Protein 5ES1 (pdb70)

Sequence (304 aa):
PHVGNYRLLRTIGKGNFAKVKLARHILTGREVAIKIIDKTQLNPSSLQKLFREVRIMKGLNHPNIVKLFEVIETEKTLYLVMEYASAGEVFDYLVSHGRMKEKEARAKFRQIVSAVHYCHQKNIVHRDLKAENLLLDAEANIKIADFGFSNSPPYAAPELFQGKKYDGPEVDIWSLGVILYTLVSGSLPFDGHNLKELRERVLRGKYRVPFYMSTDCESILRRFLVLNPAKRCTLEQIMKDKWINIGYEGEELKPYTEPEEDFGDTKRIEVMVGMGYTREEIKESLTSQKYNEVTATYLLLGRK

B-factor: mean 98.68, std 21.0, range [62.57, 168.26]

CATH classification: 1.10.510.10

Radius of gyration: 20.65 Å; Cα contacts (8 Å, |Δi|>4): 486; chains: 1; bounding box: 38×52×61 Å

Secondary structure (DSSP, 8-state):
--BTTEEEEEEEEE-SSEEEEEEEETTT--EEEEEEEEGGGS-HHHHHHHHHHHHHHHT---TTBPPEEEEEE-SSEEEEEE---TTEEHHHHHHHH-S--HHHHHHHHHHHHHHHHHHHHTT---S---GGGEEE-TT--EEE---TT---TTTS-HHHHHT-----HHHHHHHHHHHHHHHHHSS-SS--SSHHHHHHHHHHT-----TTS-HHHHHHHHHHS-SSTTTSPPHHHHTTSHHHHTT-SS------------S--HHHHHHHHTTT--HHHHHHHHTTT--SHHHHHHHHTTT-

Nearest PDB structures (foldseek):
  5es1-assembly1_A  TM=1.003E+00  e=2.253E-57  Homo sapiens
  5eak-assembly2_B  TM=9.783E-01  e=8.761E-44  Homo sapiens
  1zmw-assembly1_B  TM=9.520E-01  e=7.454E-43  Rattus norvegicus
  5twl-assembly1_A  TM=9.422E-01  e=9.183E-29  Homo sapiens
  4d2p-assembly1_C  TM=8.874E-01  e=1.680E-28  Homo sapiens

GO terms:
  GO:0036064 ciliary basal body (C, IMP)
  GO:00058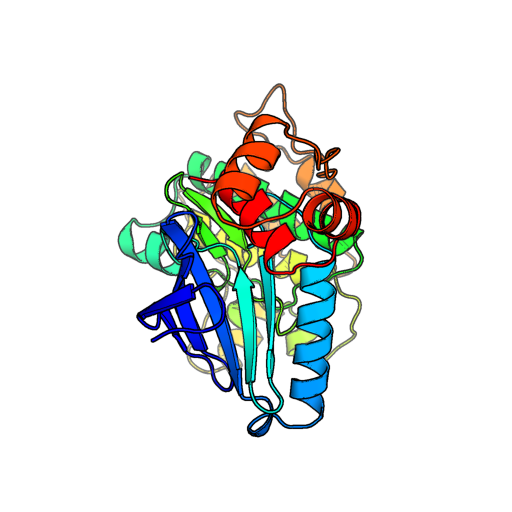13 centrosome (C, IDA)
  GO:0030496 midbody (C, IDA)
  GO:0045787 positive regulation of cell cycle (P, IDA)
  GO:0000930 gamma-tubulin complex (C, IDA)
  GO:0044782 cilium organization (P, IGI)
  GO:0045724 positive regulation of cilium assembly (P, IMP)
  GO:1904781 positive regulation of protein localization to centrosome (P, IMP)
  GO:0046605 regulation of centrosome cycl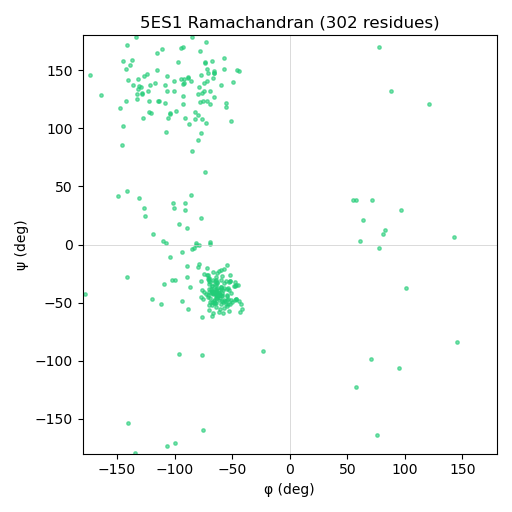e (P, IMP)
  GO:0050321 tau-protein kinase activity (F, IMP)
  GO:0008093 cytoskeletal anchor activity (F, IDA)
  GO:0005737 cytoplasm (C, IDA)
  GO:0005815 microtubule organizing center (C, IDA)
  GO:0030425 dendrite (C, IDA)
  GO:1900227 positive regulation of NLRP3 inflammasome complex assembly (P, IDA)
  GO:0006468 protein phosphorylation (P, IMP)
  GO:0005515 protein binding (F, IPI)
  GO:0005829 cytosol (C, TAS)
  GO:0005829 cytosol (C, IDA)
  GO:0001578 microtubule bundle formation (P, IEP)

Organism: Homo sapiens (NCBI:txid9606)

Structure (mmCIF, N/CA/C/O backbone):
data_5ES1
#
_entry.id   5ES1
#
_cell.length_a   111.478
_cell.length_b   111.478
_cell.length_c   69.775
_cell.angle_alpha   90.000
_cell.angle_beta   90.000
_cell.angle_gamma   120.000
#
_symmetry.space_group_name_H-M   'P 62'
#
loop_
_entity.id
_entity.type
_entity.pdbx_description
1 polymer 'MAP/microtubule affinity-regulating kinase 4'
2 non-polymer ~{N}-[(1~{R},6~{R})-6-azanyl-2,2-bis(fluoranyl)cyclohexyl]-5-ethyl-4-[6-(trifluoromethyl)pyrazolo[1,5-a]pyrimidin-3-yl]thiophene-2-carboxamide
3 water water
#
loop_
_atom_site.group_PDB
_atom_site.id
_atom_site.type_symbol
_atom_site.label_atom_id
_atom_site.label_alt_id
_atom_site.label_comp_id
_atom_site.label_asym_id
_atom_site.label_entity_id
_atom_site.label_seq_id
_atom_site.pdbx_PDB_ins_code
_atom_site.Cartn_x
_atom_site.Cartn_y
_atom_site.Cartn_z
_atom_site.occupancy
_atom_site.B_iso_or_equiv
_atom_site.auth_seq_id
_atom_site.auth_comp_id
_atom_site.auth_asym_id
_atom_site.auth_atom_id
_atom_site.pdbx_PDB_model_num
ATOM 1 N N . PRO A 1 12 ? -51.671 -38.952 3.593 1.00 111.44 51 PRO A N 1
ATOM 2 C CA . PRO A 1 12 ? -52.366 -37.695 3.915 1.00 110.76 51 PRO A CA 1
ATOM 3 C C . PRO A 1 12 ? -52.030 -37.134 5.306 1.00 112.55 51 PRO A C 1
ATOM 4 O O . PRO A 1 12 ? -52.837 -36.379 5.860 1.00 112.09 51 PRO A O 1
ATOM 6 N N . HIS A 1 13 ? -50.814 -37.467 5.844 1.00 107.49 52 HIS A N 1
ATOM 7 C CA . HIS A 1 13 ? -50.306 -37.057 7.168 1.00 106.14 52 HIS A CA 1
ATOM 8 C C . HIS A 1 13 ? -48.782 -37.261 7.304 1.00 106.12 52 HIS A C 1
ATOM 9 O O . HIS A 1 13 ? -48.283 -38.355 7.032 1.00 105.41 52 HIS A O 1
ATOM 16 N N . VAL A 1 14 ? -48.055 -36.200 7.730 1.00 100.19 53 VAL A N 1
ATOM 17 C CA . VAL A 1 14 ? -46.607 -36.147 8.004 1.00 98.39 53 VAL A CA 1
ATOM 18 C C . VAL A 1 14 ? -46.466 -35.246 9.228 1.00 100.00 53 VAL A C 1
ATOM 19 O O . VAL A 1 14 ? -46.936 -34.108 9.187 1.00 100.11 53 VAL A O 1
ATOM 23 N N . GLY A 1 15 ? -45.837 -35.759 10.289 1.00 93.78 54 GLY A N 1
ATOM 24 C CA . GLY A 1 15 ? -45.649 -35.058 11.554 1.00 92.01 54 GLY A CA 1
ATOM 25 C C . GLY A 1 15 ? -46.976 -34.632 12.153 1.00 94.93 54 GLY A C 1
ATOM 26 O O . GLY A 1 15 ? -47.888 -35.454 12.328 1.00 93.83 54 GLY A O 1
ATOM 27 N N . ASN A 1 16 ? -47.115 -33.316 12.397 1.00 91.21 55 ASN A N 1
ATOM 28 C CA . ASN A 1 16 ? -48.342 -32.710 12.923 1.00 90.61 55 ASN A CA 1
ATOM 29 C C . ASN A 1 16 ? -49.147 -32.062 11.780 1.00 93.45 55 ASN A C 1
ATOM 30 O O . ASN A 1 16 ? -49.827 -31.059 12.008 1.00 93.33 55 ASN A O 1
ATOM 35 N N . TYR A 1 17 ? -49.075 -32.623 10.551 1.00 88.59 56 TYR A N 1
ATOM 36 C CA . TYR A 1 17 ? -49.730 -32.016 9.389 1.00 87.31 56 TYR A CA 1
ATOM 37 C C . TYR A 1 17 ? -50.584 -32.940 8.549 1.00 92.35 56 TYR A C 1
ATOM 38 O O . TYR A 1 17 ? -50.146 -34.037 8.210 1.00 92.19 56 TYR A O 1
ATOM 47 N N . ARG A 1 18 ? -51.776 -32.463 8.150 1.00 89.97 57 ARG A N 1
ATOM 48 C CA . ARG A 1 18 ? -52.659 -33.204 7.248 1.00 90.83 57 ARG A CA 1
ATOM 49 C C . ARG A 1 18 ? -52.436 -32.630 5.844 1.00 95.69 57 ARG A C 1
ATOM 50 O O . ARG A 1 18 ? -52.660 -31.442 5.617 1.00 94.51 57 ARG A O 1
ATOM 52 N N . LEU A 1 19 ? -51.905 -33.457 4.933 1.00 93.53 58 LEU A N 1
ATOM 53 C CA . LEU A 1 19 ? -51.613 -33.043 3.563 1.00 93.47 58 LEU A CA 1
ATOM 54 C C . LEU A 1 19 ? -52.920 -32.873 2.810 1.00 99.27 58 LEU A C 1
ATOM 55 O O . LEU A 1 19 ? -53.737 -33.806 2.794 1.00 99.35 58 LEU A O 1
ATOM 60 N N . LEU A 1 20 ? -53.155 -31.662 2.243 1.00 95.35 59 LEU A N 1
ATOM 61 C CA . LEU A 1 20 ? -54.401 -31.397 1.529 1.00 94.54 59 LEU A CA 1
ATOM 62 C C . LEU A 1 20 ? -54.260 -31.602 0.036 1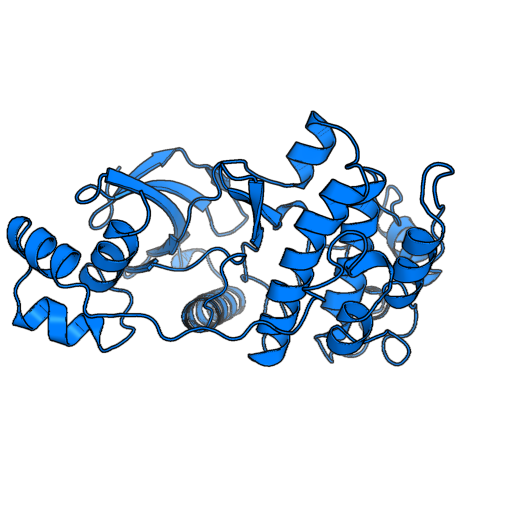.00 99.12 59 LEU A C 1
ATOM 63 O O . LEU A 1 20 ? -54.384 -32.733 -0.426 1.00 99.96 59 LEU A O 1
ATOM 68 N N . ARG A 1 21 ? -53.983 -30.551 -0.718 1.00 94.93 60 ARG A N 1
ATOM 69 C CA . ARG A 1 21 ? -53.846 -30.680 -2.163 1.00 93.78 60 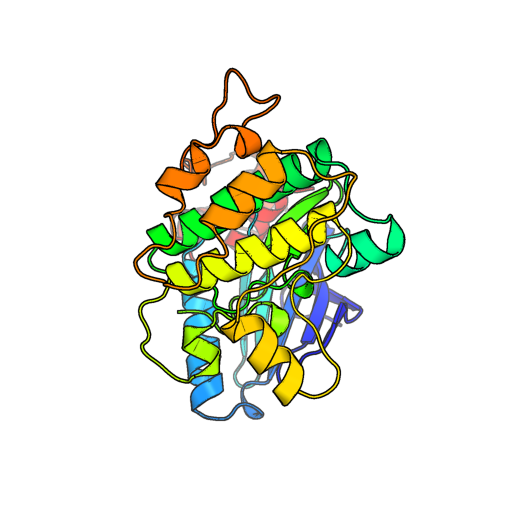ARG A CA 1
ATOM 70 C C . ARG A 1 21 ? -52.502 -30.177 -2.638 1.00 94.57 60 ARG A C 1
ATOM 71 O O . ARG A 1 21 ? -51.963 -29.240 -2.055 1.00 93.92 60 ARG A O 1
ATOM 79 N N . THR A 1 22 ? -51.966 -30.798 -3.698 1.00 89.88 61 THR A N 1
ATOM 80 C CA . THR A 1 22 ? -50.740 -30.349 -4.343 1.00 89.90 61 THR A CA 1
ATOM 81 C C . THR A 1 22 ? -51.043 -28.975 -4.961 1.00 97.20 61 THR A C 1
ATOM 82 O O . THR A 1 22 ? -52.056 -28.786 -5.668 1.00 99.37 61 THR A O 1
ATOM 86 N N . ILE A 1 23 ? -50.197 -28.004 -4.620 1.00 90.56 62 ILE A N 1
ATOM 87 C CA . ILE A 1 23 ? -50.344 -26.615 -5.040 1.00 87.40 62 ILE A CA 1
ATOM 88 C C . ILE A 1 23 ? -49.113 -26.183 -5.881 1.00 89.59 62 ILE A C 1
ATOM 89 O O . ILE A 1 23 ? -48.957 -25.004 -6.222 1.00 90.24 62 ILE A O 1
ATOM 94 N N . GLY A 1 24 ? -48.276 -27.160 -6.225 1.00 83.35 63 GLY A N 1
ATOM 95 C CA . GLY A 1 24 ? -47.063 -26.929 -6.993 1.00 82.40 63 GLY A CA 1
ATOM 96 C C . GLY A 1 24 ? -46.336 -28.182 -7.407 1.00 85.66 63 GLY A C 1
ATOM 97 O O . GLY A 1 24 ? -46.333 -29.175 -6.690 1.00 86.19 63 GLY A O 1
ATOM 98 N N . LYS A 1 25 ? -45.717 -28.154 -8.569 1.00 83.00 64 LYS A N 1
ATOM 99 C CA . LYS A 1 25 ? -44.927 -29.290 -9.040 1.00 83.64 64 LYS A CA 1
ATOM 100 C C . LYS A 1 25 ? -43.738 -28.823 -9.895 1.00 89.87 64 LYS A C 1
ATOM 101 O O . LYS A 1 25 ? -43.934 -28.188 -10.933 1.00 89.76 64 LYS A O 1
ATOM 103 N N . GLY A 1 26 ? -42.530 -29.112 -9.417 1.00 86.82 65 GLY A N 1
ATOM 104 C CA . GLY A 1 26 ? -41.289 -28.819 -10.112 1.00 87.46 65 GLY A CA 1
ATOM 105 C C . GLY A 1 26 ? -40.685 -30.101 -10.648 1.00 96.61 65 GLY A C 1
ATOM 106 O O . GLY A 1 26 ? -41.308 -31.165 -10.543 1.00 96.22 65 GLY A O 1
ATOM 107 N N . ASN A 1 27 ? -39.452 -30.020 -11.204 1.00 97.49 66 ASN A N 1
ATOM 108 C CA . ASN A 1 27 ? -38.714 -31.162 -11.782 1.00 98.45 66 ASN A CA 1
ATOM 109 C C . ASN A 1 27 ? -37.784 -31.882 -10.741 1.00 103.67 66 ASN A C 1
ATOM 110 O O . ASN A 1 27 ? -36.686 -32.377 -11.080 1.00 103.61 66 ASN A O 1
ATOM 112 N N . PHE A 1 28 ? -38.262 -31.956 -9.476 1.00 99.56 67 PHE A N 1
ATOM 113 C CA . PHE A 1 28 ? -37.567 -32.573 -8.338 1.00 99.17 67 PHE A CA 1
ATOM 114 C C . PHE A 1 28 ? -38.443 -32.520 -7.079 1.00 101.31 67 PHE A C 1
ATOM 115 O O . PHE A 1 28 ? -38.509 -33.512 -6.321 1.00 102.11 67 PHE A O 1
ATOM 117 N N . ALA A 1 29 ? -39.098 -31.349 -6.854 1.00 93.33 68 ALA A N 1
ATOM 118 C CA . ALA A 1 29 ? -39.954 -31.101 -5.700 1.00 90.99 68 ALA A CA 1
ATOM 119 C C . ALA A 1 29 ? -41.422 -30.889 -6.074 1.00 90.88 68 ALA A C 1
ATOM 120 O O . ALA A 1 29 ? -41.750 -30.664 -7.240 1.00 91.02 68 ALA A O 1
ATOM 122 N N . LYS A 1 30 ? -42.304 -30.969 -5.061 1.00 83.44 69 LYS A N 1
ATOM 123 C CA . LYS A 1 30 ? -43.728 -30.682 -5.147 1.00 81.31 69 LYS A CA 1
ATOM 124 C C . LYS A 1 30 ? -44.152 -29.940 -3.878 1.00 83.99 69 LYS A C 1
ATOM 125 O O . LYS A 1 30 ? -43.619 -30.205 -2.804 1.00 83.23 69 LYS A O 1
ATOM 128 N N . VAL A 1 31 ? -45.043 -28.961 -4.006 1.00 80.41 70 VAL A N 1
ATOM 129 C CA . VAL A 1 31 ? -45.535 -28.219 -2.844 1.00 79.81 70 VAL A CA 1
ATOM 130 C C . VAL A 1 31 ? -46.986 -28.633 -2.597 1.00 85.87 70 VAL A C 1
ATOM 131 O O . VAL A 1 31 ? -47.750 -28.824 -3.543 1.00 85.87 70 VAL A O 1
ATOM 135 N N . LYS A 1 32 ? -47.338 -28.848 -1.332 1.00 82.85 71 LYS A N 1
ATOM 136 C CA . LYS A 1 32 ? -48.692 -29.224 -0.967 1.00 82.40 71 LYS A CA 1
ATOM 137 C C . LYS A 1 32 ? -49.195 -28.256 0.082 1.00 85.90 71 LYS A C 1
ATOM 138 O O . LYS A 1 32 ? -48.430 -27.791 0.923 1.00 85.18 71 LYS A O 1
ATOM 144 N N . LEU A 1 33 ? -50.481 -27.957 0.036 1.00 82.54 72 LEU A N 1
ATOM 145 C CA . LEU A 1 33 ? -51.138 -27.160 1.049 1.00 82.65 72 LEU A CA 1
ATOM 146 C C . LEU A 1 33 ? -51.366 -28.154 2.206 1.00 91.90 72 LEU A C 1
ATOM 147 O O . LEU A 1 33 ? -51.780 -29.302 1.966 1.00 94.20 72 LEU A O 1
ATOM 152 N N . ALA A 1 34 ? -51.093 -27.742 3.437 1.00 87.77 73 ALA A N 1
ATOM 153 C CA . ALA A 1 34 ? -51.315 -28.624 4.572 1.00 87.62 73 ALA A CA 1
ATOM 154 C C . ALA A 1 34 ? -51.964 -27.893 5.726 1.00 95.25 73 ALA A C 1
ATOM 155 O O . ALA A 1 34 ? -51.872 -26.666 5.800 1.00 94.66 73 ALA A O 1
ATOM 157 N N . ARG A 1 35 ? -52.619 -28.643 6.636 1.00 94.39 74 ARG A N 1
ATOM 158 C CA . ARG A 1 35 ? -53.220 -28.069 7.838 1.00 94.97 74 ARG A CA 1
ATOM 159 C C . ARG A 1 35 ? -52.481 -28.596 9.089 1.00 100.59 74 ARG A C 1
ATOM 160 O O . ARG A 1 35 ? -52.330 -29.808 9.234 1.00 100.31 74 ARG A O 1
ATOM 162 N N . HIS A 1 36 ? -51.956 -27.683 9.934 1.00 97.99 75 HIS A N 1
ATOM 163 C CA . HIS A 1 36 ? -51.274 -28.015 11.184 1.00 98.84 75 HIS A CA 1
ATOM 164 C C . HIS A 1 36 ? -52.372 -28.467 12.149 1.00 106.29 75 HIS A C 1
ATOM 165 O O . HIS A 1 36 ? -53.148 -27.643 12.625 1.00 106.13 75 HIS A O 1
ATOM 172 N N . ILE A 1 37 ? -52.470 -29.788 12.379 1.00 105.08 76 ILE A N 1
ATOM 173 C CA . ILE A 1 37 ? -53.530 -30.468 13.143 1.00 105.35 76 ILE A CA 1
ATOM 174 C C . ILE A 1 37 ? -53.785 -29.892 14.551 1.00 108.02 76 ILE A C 1
ATOM 175 O O . ILE A 1 37 ? -54.938 -29.915 14.991 1.00 107.71 76 ILE A O 1
ATOM 180 N N . LEU A 1 38 ? -52.755 -29.345 15.229 1.00 103.02 77 LEU A N 1
ATOM 181 C CA . LEU A 1 38 ? -52.943 -28.789 16.576 1.00 101.99 77 LEU A CA 1
ATOM 182 C C . LEU A 1 38 ? -53.636 -27.421 16.537 1.00 106.75 77 LEU A C 1
ATOM 183 O O . LEU A 1 38 ? -54.756 -27.286 17.035 1.00 107.71 77 LEU A O 1
ATOM 188 N N . THR A 1 39 ? -52.979 -26.432 15.897 1.00 101.42 78 THR A N 1
ATOM 189 C CA . THR A 1 39 ? -53.365 -25.024 15.772 1.00 99.72 78 THR A CA 1
ATOM 190 C C . THR A 1 39 ? -54.440 -24.713 14.715 1.00 101.01 78 THR A C 1
ATOM 191 O O . THR A 1 39 ? -54.988 -23.608 14.712 1.00 100.88 78 THR A O 1
ATOM 195 N N . GLY A 1 40 ? -54.672 -25.643 13.791 1.00 95.81 79 GLY A N 1
ATOM 196 C CA . GLY A 1 40 ? -55.647 -25.497 12.709 1.00 94.48 79 GLY A CA 1
ATOM 197 C C . GLY A 1 40 ? -55.197 -24.621 11.551 1.00 96.12 79 GLY A C 1
ATOM 198 O O . GLY A 1 40 ? -55.928 -24.475 10.566 1.00 95.83 79 GLY A O 1
ATOM 199 N N . ARG A 1 41 ? -53.991 -24.029 11.662 1.00 90.81 80 ARG A N 1
ATOM 200 C CA . ARG A 1 41 ? -53.396 -23.125 10.682 1.00 89.85 80 ARG A CA 1
ATOM 201 C C . ARG A 1 41 ? -53.084 -23.822 9.372 1.00 93.99 80 ARG A C 1
ATOM 202 O O . ARG A 1 41 ? -52.788 -25.021 9.361 1.00 94.77 80 ARG A O 1
ATOM 206 N N . GLU A 1 42 ? -53.180 -23.083 8.262 1.00 89.31 81 GLU A N 1
ATOM 207 C CA . GLU A 1 42 ? -52.835 -23.613 6.943 1.00 88.02 81 GLU A CA 1
ATOM 208 C C . GLU A 1 42 ? -51.366 -23.279 6.721 1.00 88.70 81 GLU A C 1
ATOM 209 O O . GLU A 1 42 ? -50.888 -22.249 7.194 1.00 88.14 81 GLU A O 1
ATOM 211 N N . VAL A 1 43 ? -50.634 -24.186 6.089 1.00 82.80 82 VAL A N 1
ATOM 212 C CA . VAL A 1 43 ? -49.213 -24.037 5.786 1.00 81.41 82 VAL A CA 1
ATOM 213 C C . VAL A 1 43 ? -49.006 -24.625 4.400 1.00 83.67 82 VAL A C 1
ATOM 214 O O . VAL A 1 43 ? -49.897 -25.276 3.854 1.00 83.13 82 VAL A O 1
ATOM 218 N N . ALA A 1 44 ? -47.816 -24.450 3.853 1.00 79.60 83 ALA A N 1
ATOM 219 C CA . ALA A 1 44 ? -47.447 -25.068 2.591 1.00 77.89 83 ALA A CA 1
ATOM 220 C C . ALA A 1 44 ? -46.210 -25.878 2.908 1.00 80.04 83 ALA A C 1
ATOM 221 O O . ALA A 1 44 ? -45.321 -25.393 3.618 1.00 79.68 83 ALA A O 1
ATOM 223 N N . ILE A 1 45 ? -46.184 -27.138 2.465 1.00 75.36 84 ILE A N 1
ATOM 224 C CA . ILE A 1 45 ? -45.031 -28.014 2.672 1.00 74.43 84 ILE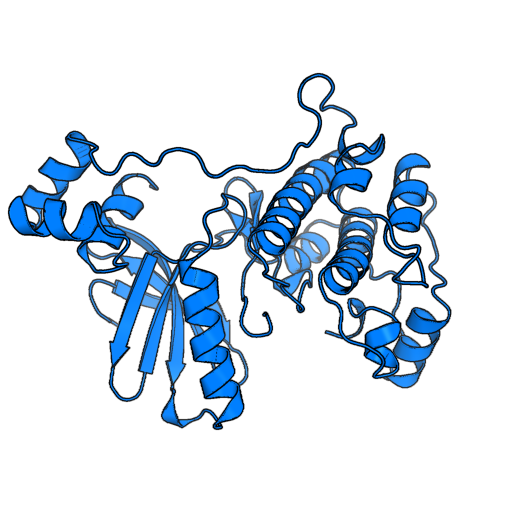 A CA 1
ATOM 225 C C . ILE A 1 45 ? -44.383 -28.341 1.318 1.00 76.88 84 ILE A C 1
ATOM 226 O O . ILE A 1 45 ? -45.072 -28.862 0.425 1.00 77.55 84 ILE A O 1
ATOM 231 N N . LYS A 1 46 ? -43.074 -28.040 1.175 1.00 70.53 85 LYS A N 1
ATOM 232 C CA . LYS A 1 46 ? -42.283 -28.376 -0.012 1.00 70.22 85 LYS A CA 1
ATOM 233 C C . LYS A 1 46 ? -41.683 -29.750 0.263 1.00 78.09 85 LYS A C 1
ATOM 234 O O . LYS A 1 46 ? -40.826 -29.910 1.149 1.00 79.23 85 LYS A O 1
ATOM 240 N N . ILE A 1 47 ? -42.208 -30.752 -0.453 1.00 74.88 86 ILE A N 1
ATOM 241 C CA . ILE A 1 47 ? -41.850 -32.158 -0.353 1.00 73.67 86 ILE A CA 1
ATOM 242 C C . ILE A 1 47 ? -40.759 -32.489 -1.372 1.00 79.96 86 ILE A C 1
ATOM 243 O O . ILE A 1 47 ? -40.885 -32.154 -2.549 1.00 78.51 86 ILE A O 1
ATOM 248 N N . ILE A 1 48 ? -39.651 -33.099 -0.899 1.00 80.39 87 ILE A N 1
ATOM 249 C CA . ILE A 1 48 ? -38.530 -33.474 -1.778 1.00 80.74 87 ILE A CA 1
ATOM 250 C C . ILE A 1 48 ? -38.050 -34.920 -1.550 1.00 84.47 87 ILE A C 1
ATOM 251 O O . ILE A 1 48 ? -37.647 -35.264 -0.448 1.00 85.00 87 ILE A O 1
ATOM 256 N N . ASP A 1 49 ? -38.025 -35.716 -2.629 1.00 79.82 88 ASP A N 1
ATOM 257 C CA . ASP A 1 49 ? -37.504 -37.078 -2.690 1.00 78.62 88 ASP A CA 1
ATOM 258 C C . ASP A 1 49 ? -36.023 -36.935 -2.996 1.00 82.85 88 ASP A C 1
ATOM 259 O O . ASP A 1 49 ? -35.648 -36.671 -4.153 1.00 84.06 88 ASP A O 1
ATOM 264 N N . LYS A 1 50 ? -35.182 -37.120 -1.965 1.00 77.22 89 LYS A N 1
ATOM 265 C CA . LYS A 1 50 ? -33.724 -37.004 -2.060 1.00 76.09 89 LYS A CA 1
ATOM 266 C C . LYS A 1 50 ? -33.056 -38.084 -2.936 1.00 79.64 89 LYS A C 1
ATOM 267 O O . LYS A 1 50 ? -31.953 -37.868 -3.465 1.00 78.61 89 LYS A O 1
ATOM 273 N N . THR A 1 51 ? -33.728 -39.234 -3.102 1.00 77.45 90 THR A N 1
ATOM 274 C CA . THR A 1 51 ? -33.203 -40.353 -3.897 1.00 78.46 90 THR A CA 1
ATOM 275 C C . THR A 1 51 ? -33.213 -40.035 -5.406 1.00 86.10 90 THR A C 1
ATOM 276 O O . THR A 1 51 ? -32.352 -40.536 -6.133 1.00 86.52 90 THR A O 1
ATOM 280 N N . GLN A 1 52 ? -34.158 -39.192 -5.865 1.00 84.28 91 GLN A N 1
ATOM 281 C CA . GLN A 1 52 ? -34.261 -38.814 -7.277 1.00 85.15 91 GLN A CA 1
ATOM 282 C C . GLN A 1 52 ? -33.316 -37.650 -7.705 1.00 93.95 91 GLN A C 1
ATOM 283 O O . GLN A 1 52 ? -33.249 -37.319 -8.890 1.00 94.12 91 GLN A O 1
ATOM 289 N N . LEU A 1 53 ? -32.563 -37.073 -6.753 1.00 93.38 92 LEU A N 1
ATOM 290 C CA . LEU A 1 53 ? -31.642 -35.941 -6.946 1.00 93.76 92 LEU A CA 1
ATOM 291 C C . LEU A 1 53 ? -30.221 -36.382 -7.257 1.00 101.18 92 LEU A C 1
ATOM 292 O O . LEU A 1 53 ? -29.722 -37.307 -6.611 1.00 101.52 92 LEU A O 1
ATOM 297 N N . ASN A 1 54 ? -29.545 -35.688 -8.207 1.00 99.79 93 ASN A N 1
ATOM 298 C CA . ASN A 1 54 ? -28.133 -35.938 -8.559 1.00 100.02 93 ASN A CA 1
ATOM 299 C C . ASN A 1 54 ? -27.227 -35.293 -7.478 1.00 106.19 93 ASN A C 1
ATOM 300 O O . ASN A 1 54 ? -27.754 -34.496 -6.690 1.00 105.95 93 ASN A O 1
ATOM 305 N N . PRO A 1 55 ? -25.893 -35.593 -7.400 1.00 103.70 94 PRO A N 1
ATOM 306 C CA . PRO A 1 55 ? -25.064 -35.008 -6.319 1.00 102.72 94 PRO A CA 1
ATOM 307 C C . PRO A 1 55 ? -25.055 -33.484 -6.195 1.00 104.61 94 PRO A C 1
ATOM 308 O O . PRO A 1 55 ? -24.920 -32.991 -5.071 1.00 104.12 94 PRO A O 1
ATOM 312 N N . SER A 1 56 ? -25.196 -32.741 -7.319 1.00 100.07 95 SER A N 1
ATOM 313 C CA . SER A 1 56 ? -25.181 -31.272 -7.289 1.00 99.40 95 SER A CA 1
ATOM 314 C C . SER A 1 56 ? -26.497 -30.659 -6.781 1.00 100.87 95 SER A C 1
ATOM 315 O O . SER A 1 56 ? -26.454 -29.750 -5.956 1.00 101.28 95 SER A O 1
ATOM 318 N N . SER A 1 57 ? -27.653 -31.148 -7.259 1.00 94.63 96 SER A N 1
ATOM 319 C CA . SER A 1 57 ? -28.961 -30.657 -6.814 1.00 93.86 96 SER A CA 1
ATOM 320 C C . SER A 1 57 ? -29.205 -31.004 -5.329 1.00 96.81 96 SER A C 1
ATOM 321 O O . SER A 1 57 ? -29.853 -30.245 -4.608 1.00 96.53 96 SER A O 1
ATOM 324 N N . LEU A 1 58 ? -28.634 -32.130 -4.875 1.00 91.59 97 LEU A N 1
ATOM 325 C CA . LEU A 1 58 ? -28.626 -32.570 -3.486 1.00 90.45 97 LEU A CA 1
ATOM 326 C C . LEU A 1 58 ? -27.832 -31.517 -2.660 1.00 96.04 97 LEU A C 1
ATOM 327 O O . LEU A 1 58 ? -28.301 -31.062 -1.610 1.00 95.33 97 LEU A O 1
ATOM 332 N N . GLN A 1 59 ? -26.678 -31.065 -3.205 1.00 93.52 98 GLN A N 1
ATOM 333 C CA . GLN A 1 59 ? -25.850 -30.001 -2.621 1.00 93.27 98 GLN A CA 1
ATOM 334 C C . GLN A 1 59 ? -26.634 -28.664 -2.609 1.00 95.16 98 GLN A C 1
ATOM 335 O O . GLN A 1 59 ? -26.597 -27.954 -1.593 1.00 96.09 98 GLN A O 1
ATOM 337 N N . LYS A 1 60 ? -27.392 -28.360 -3.705 1.00 87.97 99 LYS A N 1
ATOM 338 C CA . LYS A 1 60 ? -28.217 -27.137 -3.804 1.00 85.92 99 LYS A CA 1
ATOM 339 C C . LYS A 1 60 ? -29.416 -27.153 -2.813 1.00 84.58 99 LYS A C 1
ATOM 340 O O . LYS A 1 60 ? -29.735 -26.120 -2.216 1.00 81.59 99 LYS A O 1
ATOM 342 N N . LEU A 1 61 ? -30.007 -28.351 -2.580 1.00 79.72 100 LEU A N 1
ATOM 343 C CA . LEU A 1 61 ? -31.104 -28.546 -1.631 1.00 78.12 100 LEU A CA 1
ATOM 344 C C . LEU A 1 61 ? -30.609 -28.301 -0.210 1.00 81.95 100 LEU A C 1
ATOM 345 O O . LEU A 1 61 ? -31.314 -27.647 0.579 1.00 81.20 100 LEU A O 1
ATOM 350 N N . PHE A 1 62 ? -29.386 -28.796 0.105 1.00 77.69 101 PHE A N 1
ATOM 351 C CA . PHE A 1 62 ? -28.813 -28.582 1.425 1.00 78.29 101 PHE A CA 1
ATOM 352 C C . PHE A 1 62 ? -28.471 -27.098 1.641 1.00 82.07 101 PHE A C 1
ATOM 353 O O . PHE A 1 62 ? -28.809 -26.563 2.712 1.00 81.07 101 PHE A O 1
ATOM 361 N N . ARG A 1 63 ? -27.918 -26.408 0.578 1.00 78.32 102 ARG A N 1
ATOM 362 C CA . ARG A 1 63 ? -27.688 -24.943 0.566 1.00 77.64 102 ARG A CA 1
ATOM 363 C C . ARG A 1 63 ? -29.033 -24.195 0.830 1.00 80.58 102 ARG A C 1
ATOM 364 O O . ARG A 1 63 ? -29.090 -23.299 1.692 1.00 80.23 102 ARG A O 1
ATOM 366 N N . GLU A 1 64 ? -30.113 -24.613 0.098 1.00 74.31 103 GLU A N 1
ATOM 367 C CA . GLU A 1 64 ? -31.458 -24.045 0.174 1.00 73.95 103 GLU A CA 1
ATOM 368 C C . GLU A 1 64 ? -31.972 -24.060 1.599 1.00 79.56 103 GLU A C 1
ATOM 369 O O . GLU A 1 64 ? -32.348 -22.994 2.100 1.00 78.31 103 GLU A O 1
ATOM 375 N N . VAL A 1 65 ? -31.932 -25.261 2.266 1.00 76.91 104 VAL A N 1
ATOM 376 C CA . VAL A 1 65 ? -32.355 -25.439 3.658 1.00 76.57 104 VAL A CA 1
ATOM 377 C C . VAL A 1 65 ? -31.545 -24.523 4.607 1.00 83.72 104 VAL A C 1
ATOM 378 O O . VAL A 1 65 ? -32.153 -23.851 5.439 1.00 84.53 104 VAL A O 1
ATOM 382 N N . ARG A 1 66 ? -30.207 -24.427 4.427 1.00 81.00 105 ARG A N 1
ATOM 383 C CA . ARG A 1 66 ? -29.370 -23.525 5.238 1.00 82.12 105 ARG A CA 1
ATOM 384 C C . ARG A 1 66 ? -29.823 -22.061 5.061 1.00 87.52 105 ARG A C 1
ATOM 385 O O . ARG A 1 66 ? -30.177 -21.419 6.058 1.00 88.56 105 ARG A O 1
ATOM 393 N N . ILE A 1 67 ? -29.868 -21.559 3.792 1.00 82.54 106 ILE A N 1
ATOM 394 C CA . ILE A 1 67 ? -30.333 -20.198 3.472 1.00 81.92 106 ILE A CA 1
ATOM 395 C C . ILE A 1 67 ? -31.691 -19.923 4.126 1.00 85.10 106 ILE A C 1
ATOM 396 O O . ILE A 1 67 ? -31.836 -18.917 4.814 1.00 85.34 106 ILE A O 1
ATOM 401 N N . MET A 1 68 ? -32.659 -20.836 3.959 1.00 81.51 107 MET A N 1
ATOM 402 C CA . MET A 1 68 ? -33.994 -20.684 4.547 1.00 81.58 107 MET A CA 1
ATOM 403 C C . MET A 1 68 ? -33.939 -20.461 6.051 1.00 85.77 107 MET A C 1
ATOM 404 O O . MET A 1 68 ? -34.615 -19.564 6.546 1.00 83.67 107 MET A O 1
ATOM 406 N N . LYS A 1 69 ? -33.074 -21.235 6.763 1.00 84.87 108 LYS A N 1
ATOM 407 C CA . LYS A 1 69 ? -32.894 -21.169 8.220 1.00 84.66 108 LYS A CA 1
ATOM 408 C C . LYS A 1 69 ? -32.444 -19.795 8.681 1.00 89.97 108 LYS A C 1
ATOM 409 O O . LYS A 1 69 ? -32.949 -19.298 9.681 1.00 89.64 108 LYS A O 1
ATOM 415 N N . GLY A 1 70 ? -31.579 -19.156 7.900 1.00 88.61 109 GLY A N 1
ATOM 416 C CA . GLY A 1 70 ? -31.071 -17.822 8.206 1.00 89.59 109 GLY A CA 1
ATOM 417 C C . GLY A 1 70 ? -31.820 -16.613 7.652 1.00 96.39 109 GLY A C 1
ATOM 418 O O . GLY A 1 70 ? -31.178 -15.589 7.401 1.00 98.16 109 GLY A O 1
ATOM 419 N N . LEU A 1 71 ? -33.166 -16.685 7.449 1.00 91.36 110 LEU A N 1
ATOM 420 C CA . LEU A 1 71 ? -33.934 -15.523 6.940 1.00 90.09 110 LEU A CA 1
ATOM 421 C C . LEU A 1 71 ? -35.204 -15.240 7.747 1.00 95.22 110 LEU A C 1
ATOM 422 O O . LEU A 1 71 ? -35.959 -16.160 8.082 1.00 93.84 110 LEU A O 1
ATOM 427 N N . ASN A 1 72 ? -35.421 -13.956 8.082 1.00 93.79 111 ASN A N 1
ATOM 428 C CA . ASN A 1 72 ? -36.568 -13.522 8.875 1.00 94.23 111 ASN A CA 1
ATOM 429 C C . ASN A 1 72 ? -37.038 -12.120 8.422 1.00 99.10 111 ASN A C 1
ATOM 430 O O . ASN A 1 72 ? -36.607 -11.105 8.985 1.00 99.66 111 ASN A O 1
ATOM 435 N N . HIS A 1 73 ? -37.916 -12.090 7.375 1.00 94.34 112 HIS A N 1
ATOM 436 C CA . HIS A 1 73 ? -38.483 -10.892 6.733 1.00 93.20 112 HIS A CA 1
ATOM 437 C C . HIS A 1 73 ? -39.977 -11.096 6.486 1.00 92.80 112 HIS A C 1
ATOM 438 O O . HIS A 1 73 ? -40.361 -12.153 6.004 1.00 92.35 112 HIS A O 1
ATOM 445 N N . PRO A 1 74 ? -40.842 -10.091 6.740 1.00 87.93 113 PRO A N 1
ATOM 446 C CA . PRO A 1 74 ? -42.293 -10.293 6.527 1.00 86.79 113 PRO A CA 1
ATOM 447 C C . PRO A 1 74 ? -42.758 -10.434 5.066 1.00 86.50 113 PRO A C 1
ATOM 448 O O . PRO A 1 74 ? -43.954 -10.598 4.830 1.00 84.48 113 PRO A O 1
ATOM 452 N N . ASN A 1 75 ? -41.821 -10.376 4.105 1.00 81.82 114 ASN A N 1
ATOM 453 C CA . ASN A 1 75 ? -42.088 -10.478 2.673 1.00 81.74 114 ASN A CA 1
ATOM 454 C C . ASN A 1 75 ? -41.262 -11.581 1.978 1.00 85.47 114 ASN A C 1
ATOM 455 O O . ASN A 1 75 ? -40.957 -11.497 0.777 1.00 85.69 114 ASN A O 1
ATOM 460 N N . ILE A 1 76 ? -40.854 -12.582 2.766 1.00 80.18 115 ILE A N 1
ATOM 461 C CA . ILE A 1 76 ? -40.151 -13.778 2.309 1.00 78.99 115 ILE A CA 1
ATOM 462 C C . ILE A 1 76 ? -40.878 -14.927 2.976 1.00 80.48 115 ILE A C 1
ATOM 463 O O . ILE A 1 76 ? -41.118 -14.848 4.190 1.00 80.29 115 ILE A O 1
ATOM 468 N N . VAL A 1 77 ? -41.277 -15.955 2.191 1.00 74.59 116 VAL A N 1
ATOM 469 C CA . VAL A 1 77 ? -41.966 -17.139 2.716 1.00 74.85 116 VAL A CA 1
ATOM 470 C C . VAL A 1 77 ? -41.062 -17.713 3.819 1.00 79.20 116 VAL A C 1
ATOM 471 O O . VAL A 1 77 ? -39.897 -18.038 3.538 1.00 78.84 116 VAL A O 1
ATOM 475 N N . LYS A 1 78 ? -41.559 -17.757 5.080 1.00 76.17 117 LYS A N 1
ATOM 476 C CA . LYS A 1 78 ? -40.748 -18.208 6.225 1.00 76.61 117 LYS A CA 1
ATOM 477 C C . LYS A 1 78 ? -40.869 -19.671 6.530 1.00 81.06 117 LYS A C 1
ATOM 478 O O . LYS A 1 78 ? -41.975 -20.203 6.577 1.00 81.68 117 LYS A O 1
ATOM 480 N N . LEU A 1 79 ? -39.734 -20.297 6.833 1.00 78.68 118 LEU A N 1
ATOM 481 C CA . LEU A 1 79 ? -39.645 -21.704 7.246 1.00 79.54 118 LEU A CA 1
ATOM 482 C C . LEU A 1 79 ? -40.137 -21.874 8.695 1.00 83.43 118 LEU A C 1
ATOM 483 O O . LEU A 1 79 ? -39.837 -21.043 9.544 1.00 83.21 118 LEU A O 1
ATOM 488 N N . PHE A 1 80 ? -40.882 -22.932 8.968 1.00 80.69 119 PHE A N 1
ATOM 489 C CA . PHE A 1 80 ? -41.372 -23.201 10.309 1.00 82.44 119 PHE A CA 1
ATOM 490 C C . PHE A 1 80 ? -40.711 -24.448 10.894 1.00 90.16 119 PHE A C 1
ATOM 491 O O . PHE A 1 80 ? -40.198 -24.407 12.019 1.00 92.04 119 PHE A O 1
ATOM 499 N N . GLU A 1 81 ? -40.742 -25.556 10.122 1.00 84.80 120 GLU A N 1
ATOM 500 C CA . GLU A 1 81 ? -40.305 -26.882 10.515 1.00 82.33 120 GLU A CA 1
ATOM 501 C C . GLU A 1 81 ? -39.613 -27.605 9.355 1.00 81.98 120 GLU A C 1
ATOM 502 O O . GLU A 1 81 ? -39.911 -27.334 8.196 1.00 81.99 120 GLU A O 1
ATOM 508 N N . VAL A 1 82 ? -38.665 -28.517 9.688 1.00 74.03 121 VAL A N 1
ATOM 509 C CA . VAL A 1 82 ? -37.955 -29.400 8.756 1.00 70.90 121 VAL A CA 1
ATOM 510 C C . VAL A 1 82 ? -38.266 -30.820 9.262 1.00 74.04 121 VAL A C 1
ATOM 511 O O . VAL A 1 82 ? -37.929 -31.141 10.407 1.00 74.17 121 VAL A O 1
ATOM 515 N N . ILE A 1 83 ? -39.008 -31.618 8.464 1.00 68.22 122 ILE A N 1
ATOM 516 C CA . ILE A 1 83 ? -39.305 -32.992 8.826 1.00 67.04 122 ILE A CA 1
ATOM 517 C C . ILE A 1 83 ? -38.407 -33.868 7.976 1.00 73.45 122 ILE A C 1
ATOM 518 O O . ILE A 1 83 ? -38.496 -33.859 6.754 1.00 73.88 122 ILE A O 1
ATOM 523 N N . GLU A 1 84 ? -37.468 -34.542 8.631 1.00 71.82 123 GLU A N 1
ATOM 524 C CA . GLU A 1 84 ? -36.452 -35.370 7.968 1.00 71.26 123 GLU A CA 1
ATOM 525 C C . GLU A 1 84 ? -36.775 -36.861 8.013 1.00 72.46 123 GLU A C 1
ATOM 526 O O . GLU A 1 84 ? -37.317 -37.363 9.010 1.00 70.92 123 GLU A O 1
ATOM 532 N N . THR A 1 85 ? -36.479 -37.547 6.893 1.00 67.61 124 THR A N 1
ATOM 533 C CA . THR A 1 85 ? -36.648 -38.997 6.684 1.00 66.68 124 THR A CA 1
ATOM 534 C C . THR A 1 85 ? -35.484 -39.428 5.804 1.00 70.95 124 THR A C 1
ATOM 535 O O . THR A 1 85 ? -34.850 -38.593 5.145 1.00 68.53 124 THR A O 1
ATOM 539 N N . GLU A 1 86 ? -35.146 -40.718 5.844 1.00 70.64 125 GLU A N 1
ATOM 540 C CA . GLU A 1 86 ? -34.012 -41.226 5.076 1.00 70.70 125 GLU A CA 1
ATOM 541 C C . GLU A 1 86 ? -34.099 -40.790 3.593 1.00 75.48 125 GLU A C 1
ATOM 542 O O . GLU A 1 86 ? -33.138 -40.218 3.071 1.00 75.15 125 GLU A O 1
ATOM 548 N N . LYS A 1 87 ? -35.288 -40.969 2.971 1.00 71.98 126 LYS A N 1
ATOM 549 C CA . LYS A 1 87 ? -35.503 -40.722 1.562 1.00 72.25 126 LYS A CA 1
ATOM 550 C C . LYS A 1 87 ? -36.169 -39.370 1.219 1.00 79.42 126 LYS A C 1
ATOM 551 O O . LYS A 1 87 ? -35.866 -38.816 0.156 1.00 80.65 126 LYS A O 1
ATOM 553 N N . THR A 1 88 ? -37.039 -38.824 2.109 1.00 75.62 127 THR A N 1
ATOM 554 C CA . THR A 1 88 ? -37.781 -37.578 1.849 1.00 73.85 127 THR A CA 1
ATOM 555 C C . THR A 1 88 ? -37.543 -36.454 2.865 1.00 76.51 127 THR A C 1
ATOM 556 O O . THR A 1 88 ? -37.566 -36.673 4.070 1.00 72.39 127 THR A O 1
ATOM 560 N N . LEU A 1 89 ? -37.379 -35.219 2.337 1.00 77.12 128 LEU A N 1
ATOM 561 C CA . LEU A 1 89 ? -37.230 -33.978 3.093 1.00 77.61 128 LEU A CA 1
ATOM 562 C C . LEU A 1 89 ? -38.525 -33.142 2.991 1.00 82.92 128 LEU A C 1
ATOM 563 O O . LEU A 1 89 ? -39.086 -33.022 1.896 1.00 83.50 128 LEU A O 1
ATOM 568 N N . TYR A 1 90 ? -39.026 -32.635 4.151 1.00 78.65 129 TYR A N 1
ATOM 569 C CA . TYR A 1 90 ? -40.277 -31.863 4.298 1.00 77.29 129 TYR A CA 1
ATOM 570 C C . TYR A 1 90 ? -40.019 -30.488 4.872 1.00 80.28 129 TYR A C 1
ATOM 571 O O . TYR A 1 90 ? -39.641 -30.346 6.042 1.00 77.96 129 TYR A O 1
ATOM 580 N N . LEU A 1 91 ? -40.266 -29.468 4.043 1.00 77.63 130 LEU A N 1
ATOM 581 C CA . LEU A 1 91 ? -40.033 -28.068 4.369 1.00 75.90 130 LEU A CA 1
ATOM 582 C C . LEU A 1 91 ? -41.336 -27.341 4.595 1.00 79.48 130 LEU A C 1
ATOM 583 O O . LEU A 1 91 ? -42.003 -26.957 3.637 1.00 80.03 130 LEU A O 1
ATOM 588 N N . VAL A 1 92 ? -41.732 -27.221 5.875 1.00 76.14 131 VAL A N 1
ATOM 589 C CA . VAL A 1 92 ? -42.978 -26.575 6.333 1.00 76.07 131 VAL A CA 1
ATOM 590 C C . VAL A 1 92 ? -42.757 -25.090 6.391 1.00 78.64 131 VAL A C 1
ATOM 591 O O . VAL A 1 92 ? -41.920 -24.628 7.159 1.00 79.05 131 VAL A O 1
ATOM 595 N N . MET A 1 93 ? -43.465 -24.342 5.535 1.00 73.13 132 MET A N 1
ATOM 596 C CA . MET A 1 93 ? -43.308 -22.885 5.410 1.00 70.74 132 MET A CA 1
ATOM 597 C C . MET A 1 93 ? -44.678 -22.218 5.379 1.00 77.37 132 MET A C 1
ATOM 598 O O . MET A 1 93 ? -45.702 -22.925 5.475 1.00 76.28 132 MET A O 1
ATOM 603 N N . GLU A 1 94 ? -44.699 -20.857 5.250 1.00 75.28 133 GLU A N 1
ATOM 604 C CA . GLU A 1 94 ? -45.935 -20.064 5.135 1.00 76.28 133 GLU A CA 1
ATOM 605 C C . GLU A 1 94 ? -46.635 -20.412 3.842 1.00 83.97 133 GLU A C 1
ATOM 606 O O . GLU A 1 94 ? -45.976 -20.709 2.824 1.00 83.72 133 GLU A O 1
ATOM 612 N N . TYR A 1 95 ? -47.968 -20.305 3.862 1.00 82.98 134 TYR A N 1
ATOM 613 C CA . TYR A 1 95 ? -48.781 -20.502 2.660 1.00 83.25 134 TYR A CA 1
ATOM 614 C C . TYR A 1 95 ? -49.238 -19.135 2.166 1.00 87.42 134 TYR A C 1
ATOM 615 O O . TYR A 1 95 ? -50.022 -18.486 2.866 1.00 87.87 134 TYR A O 1
ATOM 624 N N . ALA A 1 96 ? -48.726 -18.690 0.984 1.00 81.90 135 ALA A N 1
ATOM 625 C CA . ALA A 1 96 ? -49.119 -17.434 0.330 1.00 80.77 135 ALA A CA 1
ATOM 626 C C . ALA A 1 96 ? -50.449 -17.705 -0.394 1.00 83.30 135 ALA A C 1
ATOM 627 O O . ALA A 1 96 ? -50.505 -18.202 -1.523 1.00 82.16 135 ALA A O 1
ATOM 629 N N . SER A 1 97 ? -51.515 -17.471 0.351 1.00 81.10 136 SER A N 1
ATOM 630 C CA . SER A 1 97 ? -52.916 -17.713 0.036 1.00 81.48 136 SER A CA 1
ATOM 631 C C . SER A 1 97 ? -53.406 -17.241 -1.372 1.00 85.73 136 SER A C 1
ATOM 632 O O . SER A 1 97 ? -54.088 -18.004 -2.051 1.00 85.95 136 SER A O 1
ATOM 635 N N . ALA A 1 98 ? -53.069 -15.997 -1.775 1.00 81.65 137 ALA A N 1
ATOM 636 C CA . ALA A 1 98 ? -53.493 -15.334 -3.018 1.00 80.55 137 ALA A CA 1
ATOM 637 C C . ALA A 1 98 ? -52.703 -15.702 -4.300 1.00 82.28 137 ALA A C 1
ATOM 638 O O . ALA A 1 98 ? -53.041 -15.219 -5.383 1.00 82.47 137 ALA A O 1
ATOM 640 N N . GLY A 1 99 ? -51.708 -16.567 -4.186 1.00 77.01 138 GLY A N 1
ATOM 641 C CA . GLY A 1 99 ? -50.952 -17.058 -5.340 1.00 76.54 138 GLY A CA 1
ATOM 642 C C . GLY A 1 99 ? -49.923 -16.138 -5.978 1.00 79.38 138 GLY A C 1
ATOM 643 O O . GLY A 1 99 ? -49.512 -15.151 -5.375 1.00 79.52 138 GLY A O 1
ATOM 644 N N . GLU A 1 100 ? -49.499 -16.468 -7.207 1.00 75.21 139 GLU A N 1
ATOM 645 C CA . GLU A 1 100 ? -48.515 -15.718 -7.996 1.00 75.55 139 GLU A CA 1
ATOM 646 C C . GLU A 1 100 ? -48.972 -14.335 -8.409 1.00 81.63 139 GLU A C 1
ATOM 647 O O . GLU A 1 100 ? -50.144 -14.127 -8.713 1.00 82.19 139 GLU A O 1
ATOM 653 N N . VAL A 1 101 ? -48.014 -13.413 -8.497 1.00 79.78 140 VAL A N 1
ATOM 654 C CA . VAL A 1 101 ? -48.187 -12.036 -8.973 1.00 79.82 140 VAL A CA 1
ATOM 655 C C . VAL A 1 101 ? -48.450 -12.174 -10.473 1.00 84.66 140 VAL A C 1
ATOM 656 O O . VAL A 1 101 ? -49.316 -11.500 -11.011 1.00 84.17 140 VAL A O 1
ATOM 660 N N . PHE A 1 102 ? -47.720 -13.084 -11.127 1.00 82.93 141 PHE A N 1
ATOM 661 C CA . PHE A 1 102 ? -47.889 -13.421 -12.533 1.00 83.97 141 PHE A CA 1
ATOM 662 C C . PHE A 1 102 ? -49.416 -13.532 -12.865 1.00 86.37 141 PHE A C 1
ATOM 663 O O . PHE A 1 102 ? -49.918 -12.784 -13.706 1.00 86.81 141 PHE A O 1
ATOM 671 N N . ASP A 1 103 ? -50.128 -14.437 -12.152 1.00 79.58 142 ASP A N 1
ATOM 672 C CA . ASP A 1 103 ? -51.550 -14.742 -12.278 1.00 77.71 142 ASP A CA 1
ATOM 673 C C . ASP A 1 103 ? -52.383 -13.514 -11.997 1.00 78.94 142 ASP A C 1
ATOM 674 O O . ASP A 1 103 ? -53.292 -13.208 -12.760 1.00 78.93 142 ASP A O 1
ATOM 679 N N . TYR A 1 104 ? -52.052 -12.798 -10.915 1.00 73.53 143 TYR A N 1
ATOM 680 C CA . TYR A 1 104 ? -52.710 -11.583 -10.490 1.00 72.75 143 TYR A CA 1
ATOM 681 C C . TYR A 1 104 ? -52.715 -10.551 -11.631 1.00 77.24 143 TYR A C 1
ATOM 682 O O . TYR A 1 104 ? -53.764 -9.960 -11.912 1.00 77.06 143 TYR A O 1
ATOM 691 N N . LEU A 1 105 ? -51.556 -10.387 -12.326 1.00 72.13 144 LEU A N 1
ATOM 692 C CA . LEU A 1 105 ? -51.442 -9.498 -13.470 1.00 71.44 144 LEU A CA 1
ATOM 693 C C . LEU A 1 105 ? -52.334 -9.950 -14.641 1.00 75.53 144 LEU A C 1
ATOM 694 O O . LEU A 1 105 ? -53.023 -9.114 -15.238 1.00 75.29 144 LEU A O 1
ATOM 699 N N . VAL A 1 106 ? -52.354 -11.265 -14.967 1.00 70.56 145 VAL A N 1
ATOM 700 C CA . VAL A 1 106 ? -53.184 -11.710 -16.096 1.00 69.23 145 VAL A CA 1
ATOM 701 C C . VAL A 1 106 ? -54.651 -11.535 -15.759 1.00 73.56 145 VAL A C 1
ATOM 702 O O . VAL A 1 106 ? -55.442 -11.078 -16.597 1.00 73.97 145 VAL A O 1
ATOM 706 N N . SER A 1 107 ? -54.982 -11.851 -14.513 1.00 69.89 146 SER A N 1
ATOM 707 C CA . SER A 1 107 ? -56.329 -11.818 -14.003 1.00 68.94 146 SER A CA 1
ATOM 708 C C . SER A 1 107 ? -56.878 -10.405 -13.836 1.00 75.82 146 SER A C 1
ATOM 709 O O . SER A 1 107 ? -57.999 -10.153 -14.276 1.00 76.18 146 SER A O 1
ATOM 712 N N . HIS A 1 108 ? -56.085 -9.475 -13.258 1.00 74.41 147 HIS A N 1
ATOM 713 C CA . HIS A 1 108 ? -56.532 -8.094 -12.969 1.00 73.72 147 HIS A CA 1
ATOM 714 C C . HIS A 1 108 ? -55.925 -6.981 -13.813 1.00 74.31 147 HIS A C 1
ATOM 715 O O . HIS A 1 108 ? -56.258 -5.835 -13.563 1.00 74.16 147 HIS A O 1
ATOM 722 N N . GLY A 1 109 ? -55.090 -7.302 -14.799 1.00 68.70 148 GLY A N 1
ATOM 723 C CA . GLY A 1 109 ? -54.440 -6.308 -15.641 1.00 68.11 148 GLY A CA 1
ATOM 724 C C . GLY A 1 109 ? -53.272 -5.671 -14.904 1.00 75.12 148 GLY A C 1
ATOM 725 O O . GLY A 1 109 ? -53.105 -5.891 -13.686 1.00 75.52 148 GLY A O 1
ATOM 726 N N . ARG A 1 110 ? -52.434 -4.875 -15.646 1.00 71.09 149 ARG A N 1
ATOM 727 C CA . ARG A 1 110 ? -51.290 -4.118 -15.111 1.00 69.95 149 ARG A CA 1
ATOM 728 C C . ARG A 1 110 ? -51.719 -3.392 -13.822 1.00 73.14 149 ARG A C 1
ATOM 729 O O . ARG A 1 110 ? -52.887 -3.025 -13.670 1.00 70.02 149 ARG A O 1
ATOM 737 N N . MET A 1 111 ? -50.776 -3.193 -12.902 1.00 71.55 150 MET A N 1
ATOM 738 C CA . MET A 1 111 ? -51.079 -2.514 -11.654 1.00 70.94 150 MET A CA 1
ATOM 739 C C . MET A 1 111 ? -50.887 -1.017 -11.845 1.00 75.61 150 MET A C 1
ATOM 740 O O . MET A 1 111 ? -49.971 -0.575 -12.559 1.00 76.14 150 MET A O 1
ATOM 745 N N . LYS A 1 112 ? -51.755 -0.235 -11.187 1.00 70.04 151 LYS A N 1
ATOM 746 C CA . LYS A 1 112 ? -51.628 1.215 -11.156 1.00 67.96 151 LYS A CA 1
ATOM 747 C C . LYS A 1 112 ? -50.390 1.462 -10.260 1.00 72.17 151 LYS A C 1
ATOM 748 O O . LYS A 1 112 ? -50.073 0.622 -9.399 1.00 72.17 151 LYS A O 1
ATOM 754 N N . GLU A 1 113 ? -49.625 2.535 -10.551 1.00 66.39 152 GLU A N 1
ATOM 755 C CA . GLU A 1 113 ? -48.346 2.825 -9.885 1.00 63.11 152 GLU A CA 1
ATOM 756 C C . GLU A 1 113 ? -48.430 2.845 -8.353 1.00 68.48 152 GLU A C 1
ATOM 757 O O . GLU A 1 113 ? -47.491 2.335 -7.745 1.00 68.81 152 GLU A O 1
ATOM 763 N N . LYS A 1 114 ? -49.571 3.251 -7.728 1.00 66.48 153 LYS A N 1
ATOM 764 C CA . LYS A 1 114 ? -49.687 3.183 -6.249 1.00 67.40 153 LYS A CA 1
ATOM 765 C C . LYS A 1 114 ? -49.558 1.714 -5.777 1.00 74.01 153 LYS A C 1
ATOM 766 O O . LYS A 1 114 ? -48.828 1.419 -4.827 1.00 73.00 153 LYS A O 1
ATOM 768 N N . GLU A 1 115 ? -50.200 0.791 -6.524 1.00 73.02 154 GLU A N 1
ATOM 769 C CA . GLU A 1 115 ? -50.172 -0.646 -6.269 1.00 72.54 154 GLU A CA 1
ATOM 770 C C . GLU A 1 115 ? -48.799 -1.245 -6.557 1.00 77.83 154 GLU A C 1
ATOM 771 O O . GLU A 1 115 ? -48.260 -1.941 -5.692 1.00 78.99 154 GLU A O 1
ATOM 777 N N . ALA A 1 116 ? -48.208 -0.946 -7.736 1.00 72.30 155 ALA A N 1
ATOM 778 C CA . ALA A 1 116 ? -46.878 -1.450 -8.076 1.00 71.09 155 ALA A CA 1
ATOM 779 C C . ALA A 1 116 ? -45.845 -0.973 -7.049 1.00 75.02 155 ALA A C 1
ATOM 780 O O . ALA A 1 116 ? -44.958 -1.757 -6.696 1.00 73.22 155 ALA A O 1
ATOM 782 N N . ARG A 1 117 ? -45.994 0.300 -6.537 1.00 71.12 156 ARG A N 1
ATOM 783 C CA . ARG A 1 117 ? -45.113 0.907 -5.534 1.00 69.68 156 ARG A CA 1
ATOM 784 C C . ARG A 1 117 ? -45.224 0.181 -4.197 1.00 72.58 156 ARG A C 1
ATOM 785 O O . ARG A 1 117 ? -44.187 -0.097 -3.585 1.00 71.10 156 ARG A O 1
ATOM 793 N N . ALA A 1 118 ? -46.475 -0.070 -3.723 1.00 69.04 157 ALA A N 1
ATOM 794 C CA . ALA A 1 118 ? -46.743 -0.775 -2.467 1.00 69.23 157 ALA A CA 1
ATOM 795 C C . ALA A 1 118 ? -46.041 -2.139 -2.484 1.00 76.45 157 ALA A C 1
ATOM 796 O O . ALA A 1 118 ? -45.232 -2.411 -1.575 1.00 77.31 157 ALA A O 1
ATOM 798 N N . LYS A 1 119 ? -46.261 -2.938 -3.586 1.00 71.88 158 LYS A N 1
ATOM 799 C CA . LYS A 1 119 ? -45.651 -4.263 -3.776 1.00 71.19 158 LYS A CA 1
ATOM 800 C C . LYS A 1 119 ? -44.144 -4.155 -3.941 1.00 77.12 158 LYS A C 1
ATOM 801 O O . LYS A 1 119 ? -43.414 -4.908 -3.297 1.00 79.09 158 LYS A O 1
ATOM 807 N N . PHE A 1 120 ? -43.669 -3.258 -4.818 1.00 73.76 159 PHE A N 1
ATOM 808 C CA . PHE A 1 120 ? -42.246 -3.133 -5.127 1.00 74.21 159 PHE A CA 1
ATOM 809 C C . PHE A 1 120 ? -41.368 -2.715 -3.952 1.00 81.20 159 PHE A C 1
ATOM 810 O O . PHE A 1 120 ? -40.226 -3.148 -3.887 1.00 82.49 159 PHE A O 1
ATOM 818 N N . ARG A 1 121 ? -41.881 -1.893 -3.031 1.00 78.87 160 ARG A N 1
ATOM 819 C CA . ARG A 1 121 ? -41.123 -1.470 -1.849 1.00 79.34 160 ARG A CA 1
ATOM 820 C C . ARG A 1 121 ? -40.782 -2.706 -1.025 1.00 84.87 160 ARG A C 1
ATOM 821 O O . ARG A 1 121 ? -39.633 -2.869 -0.608 1.00 86.93 160 ARG A O 1
ATOM 829 N N . GLN A 1 122 ? -41.757 -3.607 -0.858 1.00 78.41 161 GLN A N 1
ATOM 830 C CA . GLN A 1 122 ? -41.584 -4.848 -0.126 1.00 77.58 161 GLN A CA 1
ATOM 831 C C . GLN A 1 122 ? -40.498 -5.709 -0.751 1.00 83.14 161 GLN A C 1
ATOM 832 O O . GLN A 1 122 ? -39.555 -6.123 -0.050 1.00 84.12 161 GLN A O 1
ATOM 838 N N . ILE A 1 123 ? -40.599 -5.938 -2.079 1.00 77.52 162 ILE A N 1
ATOM 839 C CA . ILE A 1 123 ? -39.624 -6.721 -2.839 1.00 75.69 162 ILE A CA 1
ATOM 840 C C . ILE A 1 123 ? -38.234 -6.140 -2.605 1.00 81.82 162 ILE A C 1
ATOM 841 O O . ILE A 1 123 ? -37.327 -6.887 -2.246 1.00 83.31 162 ILE A O 1
ATOM 846 N N . VAL A 1 124 ? -38.080 -4.805 -2.717 1.00 77.64 163 VAL A N 1
ATOM 847 C CA . VAL A 1 124 ? -36.788 -4.150 -2.525 1.00 76.70 163 VAL A CA 1
ATOM 848 C C . VAL A 1 124 ? -36.284 -4.402 -1.088 1.00 81.61 163 VAL A C 1
ATOM 849 O O . VAL A 1 124 ? -35.174 -4.895 -0.939 1.00 81.52 163 VAL A O 1
ATOM 853 N N . SER A 1 125 ? -37.130 -4.209 -0.069 1.00 79.39 164 SER A N 1
ATOM 854 C CA . SER A 1 125 ? -36.793 -4.497 1.331 1.00 80.32 164 SER A CA 1
ATOM 855 C C . SER A 1 125 ? -36.285 -5.947 1.495 1.00 86.32 164 SER A C 1
ATOM 856 O O . SER A 1 125 ? -35.205 -6.160 2.049 1.00 85.67 164 SER A O 1
ATOM 859 N N . ALA A 1 126 ? -37.052 -6.925 0.964 1.00 84.38 165 ALA A N 1
ATOM 860 C CA . ALA A 1 126 ? -36.742 -8.355 1.014 1.00 84.10 165 ALA A CA 1
ATOM 861 C C . ALA A 1 126 ? -35.476 -8.751 0.253 1.00 87.69 165 ALA A C 1
ATOM 862 O O . ALA A 1 126 ? -34.672 -9.506 0.797 1.00 87.54 165 ALA A O 1
ATOM 864 N N . VAL A 1 127 ? -35.293 -8.254 -0.983 1.00 84.34 166 VAL A N 1
ATOM 865 C CA . VAL A 1 127 ? -34.129 -8.557 -1.827 1.00 84.96 166 VAL A CA 1
ATOM 866 C C . VAL A 1 127 ? -32.857 -7.926 -1.232 1.00 92.09 166 VAL A C 1
ATOM 867 O O . VAL A 1 127 ? -31.798 -8.567 -1.232 1.00 92.12 166 VAL A O 1
ATOM 871 N N . HIS A 1 128 ? -32.968 -6.699 -0.676 1.00 90.79 167 HIS A N 1
ATOM 872 C CA . HIS A 1 128 ? -31.829 -6.047 -0.038 1.00 91.04 167 HIS A CA 1
ATOM 873 C C . HIS A 1 128 ? -31.380 -6.854 1.187 1.00 94.43 167 HIS A C 1
ATOM 874 O O . HIS A 1 128 ? -30.228 -7.270 1.238 1.00 93.81 167 HIS A O 1
ATOM 881 N N . TYR A 1 129 ? -32.308 -7.149 2.106 1.00 91.11 168 TYR A N 1
ATOM 882 C CA . TYR A 1 129 ? -32.089 -7.970 3.295 1.00 91.89 168 TYR A CA 1
ATOM 883 C C . TYR A 1 129 ? -31.270 -9.226 2.953 1.00 96.98 168 TYR A C 1
ATOM 884 O O . TYR A 1 129 ? -30.270 -9.509 3.618 1.00 97.24 168 TYR A O 1
ATOM 893 N N . CYS A 1 130 ? -31.673 -9.946 1.891 1.00 92.73 169 CYS A N 1
ATOM 894 C CA . CYS A 1 130 ? -30.975 -11.136 1.421 1.00 91.39 169 CYS A CA 1
ATOM 895 C C . CYS A 1 130 ? -29.549 -10.810 1.074 1.00 93.16 169 CYS A C 1
ATOM 896 O O . CYS A 1 130 ? -28.669 -11.481 1.591 1.00 92.92 169 CYS A O 1
ATOM 899 N N . HIS A 1 131 ? -29.306 -9.746 0.274 1.00 88.12 170 HIS A N 1
ATOM 900 C CA . HIS A 1 131 ? -27.954 -9.317 -0.125 1.00 87.14 170 HIS A CA 1
ATOM 901 C C . HIS A 1 131 ? -27.083 -8.956 1.089 1.00 90.81 170 HIS A C 1
ATOM 902 O O . HIS A 1 131 ? -25.894 -9.260 1.093 1.00 90.43 170 HIS A O 1
ATOM 909 N N . GLN A 1 132 ? -27.695 -8.341 2.126 1.00 87.15 171 GLN A N 1
ATOM 910 C CA . GLN A 1 132 ? -27.054 -7.980 3.387 1.00 86.89 171 GLN A CA 1
ATOM 911 C C . GLN A 1 132 ? -26.619 -9.266 4.117 1.00 94.48 171 GLN A C 1
ATOM 912 O O . GLN A 1 132 ? -25.441 -9.395 4.465 1.00 96.62 171 GLN A O 1
ATOM 918 N N . LYS A 1 133 ? -27.538 -10.248 4.272 1.00 89.97 172 LYS A N 1
ATOM 919 C CA . LYS A 1 133 ? -27.223 -11.526 4.897 1.00 88.85 172 LYS A CA 1
ATOM 920 C C . LYS A 1 133 ? -26.449 -12.449 3.942 1.00 95.44 172 LYS A C 1
ATOM 921 O O . LYS A 1 133 ? -26.420 -13.667 4.148 1.00 96.50 172 LYS A O 1
ATOM 927 N N . ASN A 1 134 ? -25.779 -11.848 2.925 1.00 92.67 173 ASN A N 1
ATOM 928 C CA . ASN A 1 134 ? -24.925 -12.479 1.913 1.00 93.76 173 ASN A CA 1
ATOM 929 C C . ASN A 1 134 ? -25.606 -13.553 1.076 1.00 102.50 173 ASN A C 1
ATOM 930 O O . ASN A 1 134 ? -24.969 -14.544 0.717 1.00 103.98 173 ASN A O 1
ATOM 935 N N . ILE A 1 135 ? -26.884 -13.331 0.715 1.00 100.46 174 ILE A N 1
ATOM 936 C CA . ILE A 1 135 ? -27.689 -14.249 -0.103 1.00 99.68 174 ILE A CA 1
ATOM 937 C C . ILE A 1 135 ? -28.077 -13.561 -1.408 1.00 100.34 174 ILE A C 1
ATOM 938 O O . ILE A 1 135 ? -28.451 -12.390 -1.413 1.00 99.03 174 ILE A O 1
ATOM 943 N N . VAL A 1 136 ? -28.011 -14.303 -2.505 1.00 95.40 175 VAL A N 1
ATOM 944 C CA . VAL A 1 136 ? -28.393 -13.795 -3.813 1.00 94.65 175 VAL A CA 1
ATOM 945 C C . VAL A 1 136 ? -29.410 -14.793 -4.388 1.00 95.13 175 VAL A C 1
ATOM 946 O O . VAL A 1 136 ? -29.045 -15.922 -4.728 1.00 94.60 175 VAL A O 1
ATOM 950 N N . HIS A 1 137 ? -30.693 -14.372 -4.454 1.00 88.73 176 HIS A N 1
ATOM 951 C CA . HIS A 1 137 ? -31.824 -15.179 -4.916 1.00 86.65 176 HIS A CA 1
ATOM 952 C C . HIS A 1 137 ? -31.567 -15.916 -6.244 1.00 90.12 176 HIS A C 1
ATOM 953 O O . HIS A 1 137 ? -31.844 -17.112 -6.334 1.00 90.28 176 HIS A O 1
ATOM 960 N N . ARG A 1 138 ? -31.035 -15.214 -7.247 1.00 86.59 177 ARG A N 1
ATOM 961 C CA . ARG A 1 138 ? -30.692 -15.710 -8.593 1.00 86.92 177 ARG A CA 1
ATOM 962 C C . ARG A 1 138 ? -31.896 -16.269 -9.406 1.00 90.78 177 ARG A C 1
ATOM 963 O O . ARG A 1 138 ? -31.689 -16.707 -10.531 1.00 89.62 177 ARG A O 1
ATOM 965 N N . ASP A 1 139 ? -33.143 -16.205 -8.881 1.00 88.97 178 ASP A N 1
ATOM 966 C CA . ASP A 1 139 ? -34.339 -16.628 -9.634 1.00 89.01 178 ASP A CA 1
ATOM 967 C C . ASP A 1 139 ? -35.539 -15.694 -9.365 1.00 92.22 178 ASP A C 1
ATOM 968 O O . ASP A 1 139 ? -36.651 -16.152 -9.124 1.00 91.16 178 ASP A O 1
ATOM 973 N N . LEU A 1 140 ? -35.315 -14.378 -9.408 1.00 87.38 179 LEU A N 1
ATOM 974 C CA . LEU A 1 140 ? -36.433 -13.482 -9.210 1.00 86.68 179 LEU A CA 1
ATOM 975 C C . LEU A 1 140 ? -37.237 -13.381 -10.513 1.00 93.87 179 LEU A C 1
ATOM 976 O O . LEU A 1 140 ? -36.734 -12.905 -11.531 1.00 95.22 179 LEU A O 1
ATOM 981 N N . LYS A 1 141 ? -38.456 -13.937 -10.477 1.00 89.59 180 LYS A N 1
ATOM 982 C CA . LYS A 1 141 ? -39.446 -14.040 -11.542 1.00 87.87 180 LYS A CA 1
ATOM 983 C C . LYS A 1 141 ? -40.791 -13.750 -10.865 1.00 92.69 180 LYS A C 1
ATOM 984 O O . LYS A 1 141 ? -40.912 -13.968 -9.650 1.00 93.62 180 LYS A O 1
ATOM 986 N N . ALA A 1 142 ? -41.802 -13.266 -11.629 1.00 87.77 181 ALA A N 1
ATOM 987 C CA . ALA A 1 142 ? -43.153 -12.989 -11.104 1.00 86.50 181 ALA A CA 1
ATOM 988 C C . ALA A 1 142 ? -43.821 -14.275 -10.524 1.00 88.10 181 ALA A C 1
ATOM 989 O O . ALA A 1 142 ? -44.706 -14.154 -9.664 1.00 86.48 181 ALA A O 1
ATOM 991 N N . GLU A 1 143 ? -43.344 -15.492 -10.972 1.00 82.83 182 GLU A N 1
ATOM 992 C CA . GLU A 1 143 ? -43.766 -16.810 -10.482 1.00 82.62 182 GLU A CA 1
ATOM 993 C C . GLU A 1 143 ? -43.391 -16.970 -9.001 1.00 87.19 182 GLU A C 1
ATOM 994 O O . GLU A 1 143 ? -44.176 -17.530 -8.238 1.00 86.76 182 GLU A O 1
ATOM 1000 N N . ASN A 1 144 ? -42.165 -16.537 -8.616 1.00 83.99 183 ASN A N 1
ATOM 1001 C CA . ASN A 1 144 ? -41.622 -16.631 -7.252 1.00 82.89 183 ASN A CA 1
ATOM 1002 C C . ASN A 1 144 ? -42.103 -15.523 -6.328 1.00 83.59 183 ASN A C 1
ATOM 1003 O O . ASN A 1 144 ? -41.733 -15.458 -5.144 1.00 81.70 183 ASN A O 1
ATOM 1008 N N . LEU A 1 145 ? -42.954 -14.661 -6.880 1.00 79.53 184 LEU A N 1
ATOM 1009 C CA . LEU A 1 145 ? -43.527 -13.566 -6.134 1.00 79.77 184 LEU A CA 1
ATOM 1010 C C . LEU A 1 145 ? -44.973 -13.877 -5.887 1.00 85.13 184 LEU A C 1
ATOM 1011 O O . LEU A 1 145 ? -45.751 -14.164 -6.799 1.00 84.99 184 LEU A O 1
ATOM 1016 N N . LEU A 1 146 ? -45.300 -13.902 -4.610 1.00 82.05 185 LEU A N 1
ATOM 1017 C CA . LEU A 1 146 ? -46.645 -14.220 -4.227 1.00 81.95 185 LEU A CA 1
ATOM 1018 C C . LEU A 1 146 ? -47.235 -13.291 -3.200 1.00 86.49 185 LEU A C 1
ATOM 1019 O O . LEU A 1 146 ? -46.567 -12.442 -2.646 1.00 87.01 185 LEU A O 1
ATOM 1024 N N . LEU A 1 147 ? -48.467 -13.597 -2.899 1.00 82.18 186 LEU A N 1
ATOM 1025 C CA . LEU A 1 147 ? -49.313 -12.815 -2.031 1.00 82.00 186 LEU A CA 1
ATOM 1026 C C . LEU A 1 147 ? -50.045 -13.576 -0.952 1.00 86.47 186 LEU A C 1
ATOM 1027 O O . LEU A 1 147 ? -50.636 -14.598 -1.257 1.00 87.50 186 LEU A O 1
ATOM 1032 N N . ASP A 1 148 ? -50.165 -12.968 0.248 1.00 82.53 187 ASP A N 1
ATOM 1033 C CA . ASP A 1 148 ? -51.049 -13.442 1.302 1.00 82.95 187 ASP A CA 1
ATOM 1034 C C . ASP A 1 148 ? -52.482 -12.845 1.027 1.00 88.88 187 ASP A C 1
ATOM 1035 O O . ASP A 1 148 ? -52.643 -12.118 0.040 1.00 85.30 187 ASP A O 1
ATOM 1040 N N . ALA A 1 149 ? -53.506 -13.165 1.873 1.00 90.80 188 ALA A N 1
ATOM 1041 C CA . ALA A 1 149 ? -54.874 -12.647 1.766 1.00 92.17 188 ALA A CA 1
ATOM 1042 C C . ALA A 1 149 ? -54.945 -11.086 1.947 1.00 101.70 188 ALA A C 1
ATOM 1043 O O . ALA A 1 149 ? -55.886 -10.466 1.431 1.00 107.32 188 ALA A O 1
ATOM 1045 N N . GLU A 1 150 ? -53.959 -10.481 2.647 1.00 101.46 189 GLU A N 1
ATOM 1046 C CA . GLU A 1 150 ? -53.805 -9.027 2.867 1.00 98.63 189 GLU A CA 1
ATOM 1047 C C . GLU A 1 150 ? -52.937 -8.382 1.694 1.00 104.36 189 GLU A C 1
ATOM 1048 O O . GLU A 1 150 ? -52.489 -7.232 1.788 1.00 104.00 189 GLU A O 1
ATOM 1050 N N . ALA A 1 151 ? -52.747 -9.157 0.579 1.00 95.48 190 ALA A N 1
ATOM 1051 C CA . ALA A 1 151 ? -52.032 -8.839 -0.674 1.00 93.20 190 ALA A CA 1
ATOM 1052 C C . ALA A 1 151 ? -50.571 -8.370 -0.490 1.00 91.80 190 ALA A C 1
ATOM 1053 O O . ALA A 1 151 ? -50.085 -7.501 -1.232 1.00 90.54 190 ALA A O 1
ATOM 1055 N N . ASN A 1 152 ? -49.866 -8.978 0.471 1.00 85.03 191 ASN A N 1
ATOM 1056 C CA . ASN A 1 152 ? -48.461 -8.682 0.714 1.00 83.58 191 ASN A CA 1
ATOM 1057 C C . ASN A 1 152 ? -47.612 -9.668 -0.048 1.00 84.69 191 ASN A C 1
ATOM 1058 O O . ASN A 1 152 ? -47.953 -10.846 -0.149 1.00 84.00 191 ASN A O 1
ATOM 1063 N N . ILE A 1 153 ? -46.501 -9.167 -0.588 1.00 80.56 192 ILE A N 1
ATOM 1064 C CA . ILE A 1 153 ? -45.495 -9.935 -1.307 1.00 79.82 192 ILE A CA 1
ATOM 1065 C C . ILE A 1 153 ? -44.819 -10.890 -0.299 1.00 84.85 192 ILE A C 1
ATOM 1066 O O . ILE A 1 153 ? -44.696 -10.563 0.885 1.00 84.50 192 ILE A O 1
ATOM 1071 N N . LYS A 1 154 ? -44.490 -12.102 -0.778 1.00 81.27 193 LYS A N 1
ATOM 1072 C CA . LYS A 1 154 ? -43.837 -13.200 -0.071 1.00 80.06 193 LYS A CA 1
ATOM 1073 C C . LYS A 1 154 ? -42.963 -13.862 -1.112 1.00 81.56 193 LYS A C 1
ATOM 1074 O O . LYS A 1 154 ? -43.491 -14.538 -1.997 1.00 80.85 193 LYS A O 1
ATOM 1080 N N . ILE A 1 155 ? -41.647 -13.589 -1.078 1.00 76.85 194 ILE A N 1
ATOM 1081 C CA . ILE A 1 155 ? -40.708 -14.191 -2.025 1.00 76.36 194 ILE A CA 1
ATOM 1082 C C . ILE A 1 155 ? -40.480 -15.654 -1.612 1.00 81.83 194 ILE A C 1
ATOM 1083 O O . ILE A 1 155 ? -40.154 -15.962 -0.459 1.00 79.29 194 ILE A O 1
ATOM 1088 N N . ALA A 1 156 ? -40.748 -16.539 -2.568 1.00 81.31 195 ALA A N 1
ATOM 1089 C CA . ALA A 1 156 ? -40.656 -17.976 -2.453 1.00 81.81 195 ALA A CA 1
ATOM 1090 C C . ALA A 1 156 ? -39.508 -18.540 -3.282 1.00 88.63 195 ALA A C 1
ATOM 1091 O O . ALA A 1 156 ? -38.921 -17.842 -4.110 1.00 88.61 195 ALA A O 1
ATOM 1093 N N . ASP A 1 157 ? -39.207 -19.822 -3.024 1.00 87.92 196 ASP A N 1
ATOM 1094 C CA . ASP A 1 157 ? -38.208 -20.709 -3.613 1.00 88.93 196 ASP A CA 1
ATOM 1095 C C . ASP A 1 157 ? -36.890 -20.742 -2.818 1.00 94.85 196 ASP A C 1
ATOM 1096 O O . ASP A 1 157 ? -36.832 -21.396 -1.751 1.00 94.84 196 ASP A O 1
ATOM 1101 N N . PHE A 1 158 ? -35.832 -20.097 -3.363 1.00 91.03 197 PHE A N 1
ATOM 1102 C CA . PHE A 1 158 ? -34.461 -20.101 -2.821 1.00 90.96 197 PHE A CA 1
ATOM 1103 C C . PHE A 1 158 ? -33.678 -21.377 -3.195 1.00 97.74 197 PHE A C 1
ATOM 1104 O O . PHE A 1 158 ? -32.553 -21.562 -2.719 1.00 98.47 197 PHE A O 1
ATOM 1112 N N . GLY A 1 159 ? -34.251 -22.194 -4.086 1.00 95.24 198 GLY A N 1
ATOM 1113 C CA . GLY A 1 159 ? -33.627 -23.401 -4.612 1.00 96.12 198 GLY A CA 1
ATOM 1114 C C . GLY A 1 159 ? -32.354 -23.121 -5.397 1.00 103.74 198 GLY A C 1
ATOM 1115 O O . GLY A 1 159 ? -31.341 -23.793 -5.176 1.00 105.49 198 GLY A O 1
ATOM 1116 N N . PHE A 1 160 ? -32.373 -22.091 -6.282 1.00 100.67 199 PHE A N 1
ATOM 1117 C CA . PHE A 1 160 ? -31.231 -21.698 -7.123 1.00 100.95 199 PHE A CA 1
ATOM 1118 C C . PHE A 1 160 ? -30.362 -20.531 -6.539 1.00 107.50 199 PHE A C 1
ATOM 1119 O O . PHE A 1 160 ? -29.569 -19.939 -7.278 1.00 108.21 199 PHE A O 1
ATOM 1121 N N . SER A 1 161 ? -30.476 -20.237 -5.221 1.00 104.63 200 SER A N 1
ATOM 1122 C CA . SER A 1 161 ? -29.744 -19.143 -4.557 1.00 105.01 200 SER A CA 1
ATOM 1123 C C . SER A 1 161 ? -28.374 -19.534 -3.905 1.00 110.80 200 SER A C 1
ATOM 1124 O O . SER A 1 161 ? -28.050 -20.721 -3.785 1.00 111.15 200 SER A O 1
ATOM 1127 N N . ASN A 1 162 ? -27.590 -18.511 -3.471 1.00 107.16 201 ASN A N 1
ATOM 1128 C CA . ASN A 1 162 ? -26.278 -18.650 -2.831 1.00 120.18 201 ASN A CA 1
ATOM 1129 C C . ASN A 1 162 ? -26.098 -17.633 -1.698 1.00 156.38 201 ASN A C 1
ATOM 1130 O O . ASN A 1 162 ? -25.145 -17.729 -0.921 1.00 127.40 201 ASN A O 1
ATOM 1135 N N . SER A 1 176 ? -34.193 -18.068 -14.854 1.00 106.60 215 SER A N 1
ATOM 1136 C CA . SER A 1 176 ? -35.171 -17.735 -15.899 1.00 106.67 215 SER A CA 1
ATOM 1137 C C . SER A 1 176 ? -34.611 -16.690 -16.886 1.00 110.72 215 SER A C 1
ATOM 1138 O O . SER A 1 176 ? -34.060 -15.684 -16.430 1.00 110.80 215 SER A O 1
ATOM 1140 N N . PRO A 1 177 ? -34.729 -16.906 -18.226 1.00 106.18 216 PRO A N 1
ATOM 1141 C CA . PRO A 1 177 ? -34.119 -15.963 -19.183 1.00 105.32 216 PRO A CA 1
ATOM 1142 C C . PRO A 1 177 ? -34.724 -14.553 -19.242 1.00 104.31 216 PRO A C 1
ATOM 1143 O O . PRO A 1 177 ? -33.913 -13.642 -19.099 1.00 102.92 216 PRO A O 1
ATOM 1147 N N . PRO A 1 178 ? -36.058 -14.297 -19.415 1.00 98.46 217 PRO A N 1
ATOM 1148 C CA . PRO A 1 178 ? -36.529 -12.899 -19.493 1.00 97.44 217 PRO A CA 1
ATOM 1149 C C . PRO A 1 178 ? -36.143 -11.986 -18.325 1.00 98.11 217 PRO A C 1
ATOM 1150 O O . PRO A 1 178 ? -36.144 -10.756 -18.491 1.00 98.44 217 PRO A O 1
ATOM 1154 N N . TYR A 1 179 ? -35.748 -12.581 -17.184 1.00 90.71 218 TYR A N 1
ATOM 1155 C CA . TYR A 1 179 ? -35.330 -11.864 -15.986 1.00 89.37 218 TYR A CA 1
ATOM 1156 C C . TYR A 1 179 ? -33.826 -11.861 -15.788 1.00 96.97 218 TYR A C 1
ATOM 1157 O O . TYR A 1 179 ? -33.317 -11.143 -14.907 1.00 96.13 218 TYR A O 1
ATOM 1166 N N . ALA A 1 180 ? -33.111 -12.680 -16.586 1.00 97.08 219 ALA A N 1
ATOM 1167 C CA . ALA A 1 180 ? -31.663 -12.833 -16.470 1.00 98.32 219 ALA A CA 1
ATOM 1168 C C . ALA A 1 180 ? -30.873 -11.661 -17.053 1.00 105.83 219 ALA A C 1
ATOM 1169 O O . ALA A 1 180 ? -31.128 -11.235 -18.190 1.00 105.21 219 ALA A O 1
ATOM 1171 N N . ALA A 1 181 ? -29.914 -11.143 -16.247 1.00 104.98 220 ALA A N 1
ATOM 1172 C CA . ALA A 1 181 ? -29.003 -10.040 -16.584 1.00 105.85 220 ALA A CA 1
ATOM 1173 C C . ALA A 1 181 ? -28.158 -10.304 -17.869 1.00 113.25 220 ALA A C 1
ATOM 1174 O O . ALA A 1 181 ? -27.896 -11.477 -18.178 1.00 111.97 220 ALA A O 1
ATOM 1176 N N . PRO A 1 182 ? -27.752 -9.245 -18.641 1.00 113.38 221 PRO A N 1
ATOM 1177 C CA . PRO A 1 182 ? -26.979 -9.471 -19.887 1.00 114.15 221 PRO A CA 1
ATOM 1178 C C . PRO A 1 182 ? -25.691 -10.307 -19.746 1.00 118.50 221 PRO A C 1
ATOM 1179 O O . PRO A 1 182 ? -25.420 -11.138 -20.621 1.00 117.51 221 PRO A O 1
ATOM 1183 N N . GLU A 1 183 ? -24.932 -10.112 -18.639 1.00 115.75 222 GLU A N 1
ATOM 1184 C CA . GLU A 1 183 ? -23.704 -10.853 -18.313 1.00 116.31 222 GLU A CA 1
ATOM 1185 C C . GLU A 1 183 ? -23.908 -12.385 -18.213 1.00 122.39 222 GLU A C 1
ATOM 1186 O O . GLU A 1 183 ? -23.050 -13.142 -18.664 1.00 122.20 222 GLU A O 1
ATOM 1192 N N . LEU A 1 184 ? -25.037 -12.827 -17.631 1.00 120.60 223 LEU A N 1
ATOM 1193 C CA . LEU A 1 184 ? -25.387 -14.241 -17.479 1.00 121.32 223 LEU A CA 1
ATOM 1194 C C . LEU A 1 184 ? -25.730 -14.911 -18.831 1.00 128.42 223 LEU A C 1
ATOM 1195 O O . LEU A 1 184 ? -25.509 -16.113 -18.981 1.00 128.16 223 LEU A O 1
ATOM 1197 N N . PHE A 1 185 ? -26.269 -14.131 -19.804 1.00 127.29 224 PHE A N 1
ATOM 1198 C CA . PHE A 1 185 ? -26.656 -14.588 -21.152 1.00 127.98 224 PHE A CA 1
ATOM 1199 C C . PHE A 1 185 ? -25.438 -14.897 -22.007 1.00 133.76 224 PHE A C 1
ATOM 1200 O O . PHE A 1 185 ? -25.525 -15.681 -22.958 1.00 133.34 224 PHE A O 1
ATOM 1208 N N . GLN A 1 186 ? -24.313 -14.238 -21.682 1.00 131.73 225 GLN A N 1
ATOM 1209 C CA . GLN A 1 186 ? -23.016 -14.383 -22.336 1.00 132.05 225 GLN A CA 1
ATOM 1210 C C . GLN A 1 186 ? -22.237 -15.548 -21.708 1.00 137.91 225 GLN A C 1
ATOM 1211 O O . GLN A 1 186 ? -21.569 -16.304 -22.419 1.00 137.86 225 GLN A O 1
ATOM 1217 N N . GLY A 1 187 ? -22.381 -15.700 -20.394 1.00 135.17 226 GLY A N 1
ATOM 1218 C CA . GLY A 1 187 ? -21.692 -16.709 -19.605 1.00 135.44 226 GLY A CA 1
ATOM 1219 C C . GLY A 1 187 ? -20.465 -16.088 -18.977 1.00 140.68 226 GLY A C 1
ATOM 1220 O O . GLY A 1 187 ? -19.462 -16.767 -18.740 1.00 140.16 226 GLY A O 1
ATOM 1221 N N . LYS A 1 188 ? -20.552 -14.769 -18.716 1.00 138.39 227 LYS A N 1
ATOM 1222 C CA . LYS A 1 188 ? -19.501 -13.935 -18.137 1.00 138.62 227 LYS A CA 1
ATOM 1223 C C . LYS A 1 188 ? -19.306 -14.155 -16.611 1.00 142.98 227 LYS A C 1
ATOM 1224 O O . LYS A 1 188 ? -19.684 -15.202 -16.078 1.00 142.25 227 LYS A O 1
ATOM 1226 N N . LYS A 1 189 ? -18.683 -13.169 -15.931 1.00 140.19 228 LYS A N 1
ATOM 1227 C CA . LYS A 1 189 ? -18.347 -13.167 -14.509 1.00 140.23 228 LYS A CA 1
ATOM 1228 C C . LYS A 1 189 ? -19.539 -13.357 -13.574 1.00 144.63 228 LYS A C 1
ATOM 1229 O O . LYS A 1 189 ? -20.689 -13.138 -13.963 1.00 144.63 228 LYS A O 1
ATOM 1231 N N . TYR A 1 190 ? -19.241 -13.764 -12.330 1.00 140.89 229 TYR A N 1
ATOM 1232 C CA . TYR A 1 190 ? -20.205 -14.017 -11.262 1.00 140.24 229 TYR A CA 1
ATOM 1233 C C . TYR A 1 190 ? -20.746 -12.710 -10.643 1.00 142.26 229 TYR A C 1
ATOM 1234 O O . TYR A 1 190 ? -21.675 -12.102 -11.183 1.00 141.92 229 TYR A O 1
ATOM 1243 N N . ASP A 1 191 ? -20.116 -12.283 -9.525 1.00 137.10 230 ASP A N 1
ATOM 1244 C CA . ASP A 1 191 ? -20.436 -11.191 -8.602 1.00 136.01 230 ASP A CA 1
ATOM 1245 C C . ASP A 1 191 ? -21.691 -11.576 -7.796 1.00 137.07 230 ASP A C 1
ATOM 1246 O O . ASP A 1 191 ? -21.540 -12.361 -6.856 1.00 138.17 230 ASP A O 1
ATOM 1251 N N . GLY A 1 192 ? -22.892 -11.115 -8.171 1.00 128.59 231 GLY A N 1
ATOM 1252 C CA . GLY A 1 192 ? -24.084 -11.553 -7.451 1.00 125.75 231 GLY A CA 1
ATOM 1253 C C . GLY A 1 192 ? -25.238 -10.593 -7.260 1.00 122.28 231 GLY A C 1
ATOM 1254 O O . GLY A 1 192 ? -26.222 -10.687 -7.999 1.00 121.03 231 GLY A O 1
ATOM 1255 N N . PRO A 1 193 ? -25.199 -9.720 -6.218 1.00 113.96 232 PRO A N 1
ATOM 1256 C CA . PRO A 1 193 ? -26.338 -8.810 -5.970 1.00 112.21 232 PRO A CA 1
ATOM 1257 C C . PRO A 1 193 ? -26.848 -8.060 -7.204 1.00 111.99 232 PRO A C 1
ATOM 1258 O O . PRO A 1 193 ? -28.050 -7.923 -7.376 1.00 111.07 232 PRO A O 1
ATOM 1262 N N . GLU A 1 194 ? -25.933 -7.675 -8.095 1.00 106.85 233 GLU A N 1
ATOM 1263 C CA . GLU A 1 194 ? -26.180 -6.966 -9.353 1.00 106.26 233 GLU A CA 1
ATOM 1264 C C . GLU A 1 194 ? -27.098 -7.714 -10.325 1.00 107.21 233 GLU A C 1
ATOM 1265 O O . GLU A 1 194 ? -27.805 -7.067 -11.098 1.00 107.51 233 GLU A O 1
ATOM 1271 N N . VAL A 1 195 ? -27.085 -9.057 -10.299 1.00 100.54 234 VAL A N 1
ATOM 1272 C CA . VAL A 1 195 ? -27.913 -9.868 -11.197 1.00 98.90 234 VAL A CA 1
ATOM 1273 C C . VAL A 1 195 ? -29.374 -9.883 -10.684 1.00 97.68 234 VAL A C 1
ATOM 1274 O O . VAL A 1 195 ? -30.316 -9.897 -11.490 1.00 96.53 234 VAL A O 1
ATOM 1278 N N . ASP A 1 196 ? -29.552 -9.802 -9.351 1.00 90.87 235 ASP A N 1
ATOM 1279 C CA . ASP A 1 196 ? -30.880 -9.720 -8.744 1.00 89.77 235 ASP A CA 1
ATOM 1280 C C . ASP A 1 196 ? -31.497 -8.349 -9.044 1.00 94.43 235 ASP A C 1
ATOM 1281 O O . ASP A 1 196 ? -32.707 -8.269 -9.248 1.00 95.03 235 ASP A O 1
ATOM 1286 N N . ILE A 1 197 ? -30.648 -7.284 -9.103 1.00 89.46 236 ILE A N 1
ATOM 1287 C CA . ILE A 1 197 ? -31.020 -5.886 -9.355 1.00 87.98 236 ILE A CA 1
ATOM 1288 C C . ILE A 1 197 ? -31.563 -5.707 -10.789 1.00 91.41 236 ILE A C 1
ATOM 1289 O O . ILE A 1 197 ? -32.594 -5.047 -10.962 1.00 91.51 236 ILE A O 1
ATOM 1294 N N . TRP A 1 198 ? -30.934 -6.349 -11.790 1.00 86.48 237 TRP A N 1
ATOM 1295 C CA . TRP A 1 198 ? -31.430 -6.312 -13.169 1.00 85.63 237 TRP A CA 1
ATOM 1296 C C . TRP A 1 198 ? -32.825 -6.937 -13.226 1.00 89.76 237 TRP A C 1
ATOM 1297 O O . TRP A 1 198 ? -33.674 -6.455 -13.970 1.00 89.42 237 TRP A O 1
ATOM 1308 N N . SER A 1 199 ? -33.041 -8.025 -12.451 1.00 86.73 238 SER A N 1
ATOM 1309 C CA . SER A 1 199 ? -34.304 -8.768 -12.367 1.00 85.67 238 SER A CA 1
ATOM 1310 C C . SER A 1 199 ? -35.412 -7.925 -11.790 1.00 85.65 238 SER A C 1
ATOM 1311 O O . SER A 1 199 ? -36.539 -8.018 -12.265 1.00 84.43 238 SER A O 1
ATOM 1314 N N . LEU A 1 200 ? -35.092 -7.084 -10.787 1.00 80.61 239 LEU A N 1
ATOM 1315 C CA . LEU A 1 200 ? -36.049 -6.189 -10.144 1.00 80.32 239 LEU A CA 1
ATOM 1316 C C . LEU A 1 200 ? -36.614 -5.153 -11.112 1.00 85.22 239 LEU A C 1
ATOM 1317 O O . LEU A 1 200 ? -37.792 -4.796 -11.013 1.00 86.90 239 LEU A O 1
ATOM 1322 N N . GLY A 1 201 ? -35.783 -4.744 -12.075 1.00 79.62 240 GLY A N 1
ATOM 1323 C CA . GLY A 1 201 ? -36.139 -3.842 -13.161 1.00 78.06 240 GLY A CA 1
ATOM 1324 C C . GLY A 1 201 ? -37.071 -4.523 -14.133 1.00 80.31 240 GLY A C 1
ATOM 1325 O O . GLY A 1 201 ? -37.941 -3.878 -14.719 1.00 81.41 240 GLY A O 1
ATOM 1326 N N . VAL A 1 202 ? -36.929 -5.836 -14.280 1.00 75.84 241 VAL A N 1
ATOM 1327 C CA . VAL A 1 202 ? -37.795 -6.631 -15.147 1.00 76.21 241 VAL A CA 1
ATOM 1328 C C . VAL A 1 202 ? -39.126 -6.825 -14.430 1.00 80.12 241 VAL A C 1
ATOM 1329 O O . VAL A 1 202 ? -40.179 -6.716 -15.067 1.00 81.86 241 VAL A O 1
ATOM 1333 N N . ILE A 1 203 ? -39.084 -7.047 -13.097 1.00 74.92 242 ILE A N 1
ATOM 1334 C CA . ILE A 1 203 ? -40.282 -7.210 -12.259 1.00 74.41 242 ILE A CA 1
ATOM 1335 C C . ILE A 1 203 ? -41.123 -5.921 -12.312 1.00 77.60 242 ILE A C 1
ATOM 1336 O O . ILE A 1 203 ? -42.263 -5.983 -12.787 1.00 76.42 242 ILE A O 1
ATOM 1341 N N . LEU A 1 204 ? -40.526 -4.752 -11.918 1.00 73.13 243 LEU A N 1
ATOM 1342 C CA . LEU A 1 204 ? -41.208 -3.452 -11.981 1.00 72.81 243 LEU A CA 1
ATOM 1343 C C . LEU A 1 204 ? -41.784 -3.170 -13.366 1.00 77.80 243 LEU A C 1
ATOM 1344 O O . LEU A 1 204 ? -42.890 -2.658 -13.475 1.00 77.46 243 LEU A O 1
ATOM 1349 N N . TYR A 1 205 ? -41.058 -3.529 -14.418 1.00 75.40 244 TYR A N 1
ATOM 1350 C CA . TYR A 1 205 ? -41.564 -3.320 -15.767 1.00 75.18 244 TYR A CA 1
ATOM 1351 C C . TYR A 1 205 ? -42.871 -4.102 -15.964 1.00 78.11 244 TYR A C 1
ATOM 1352 O O . TYR A 1 205 ? -43.814 -3.539 -16.513 1.00 77.57 244 TYR A O 1
ATOM 1361 N N . THR A 1 206 ? -42.935 -5.372 -15.501 1.00 73.60 245 THR A N 1
ATOM 1362 C CA . THR A 1 206 ? -44.159 -6.172 -15.661 1.00 73.13 245 THR A CA 1
ATOM 1363 C C . THR A 1 206 ? -45.290 -5.676 -14.752 1.00 72.54 245 THR A C 1
ATOM 1364 O O . THR A 1 206 ? -46.439 -5.572 -15.194 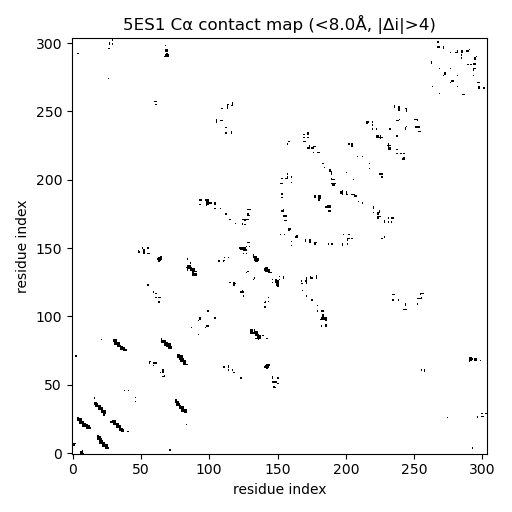1.00 69.72 245 THR A O 1
ATOM 1368 N N . LEU A 1 207 ? -44.957 -5.364 -13.483 1.00 67.63 246 LEU A N 1
ATOM 1369 C CA . LEU A 1 207 ? -45.917 -4.837 -12.516 1.00 66.98 246 LEU A CA 1
ATOM 1370 C C . LEU A 1 207 ? -46.754 -3.705 -13.114 1.00 73.68 246 LEU A C 1
ATOM 1371 O O . LEU A 1 207 ? -47.977 -3.730 -13.001 1.00 73.12 246 LEU A O 1
ATOM 1376 N N . VAL A 1 208 ? -46.098 -2.738 -13.787 1.00 72.31 247 VAL A N 1
ATOM 1377 C CA . VAL A 1 208 ? -46.779 -1.561 -14.304 1.00 73.36 247 VAL A CA 1
ATOM 1378 C C . VAL A 1 208 ? -47.344 -1.705 -15.732 1.00 76.60 247 VAL A C 1
ATOM 1379 O O . VAL A 1 208 ? -48.321 -1.021 -16.038 1.00 75.43 247 VAL A O 1
ATOM 1383 N N . SER A 1 209 ? -46.755 -2.552 -16.587 1.00 73.58 248 SER A N 1
ATOM 1384 C CA . SER A 1 209 ? -47.231 -2.732 -17.966 1.00 73.68 248 SER A CA 1
ATOM 1385 C C . SER A 1 209 ? -48.049 -4.002 -18.222 1.00 80.10 248 SER A C 1
ATOM 1386 O O . SER A 1 209 ? -48.908 -4.014 -19.102 1.00 79.35 248 SER A O 1
ATOM 1389 N N . GLY A 1 210 ? -47.752 -5.059 -17.477 1.00 79.77 249 GLY A N 1
ATOM 1390 C CA . GLY A 1 210 ? -48.386 -6.364 -17.626 1.00 80.71 249 GLY A CA 1
ATOM 1391 C C . GLY A 1 210 ? -47.503 -7.324 -18.399 1.00 88.05 249 GLY A C 1
ATOM 1392 O O . GLY A 1 210 ? -47.436 -8.504 -18.076 1.00 89.91 249 GLY A O 1
ATOM 1393 N N . SER A 1 211 ? -46.798 -6.811 -19.404 1.00 85.32 250 SER A N 1
ATOM 1394 C CA . SER A 1 211 ? -45.877 -7.533 -20.270 1.00 85.17 250 SER A CA 1
ATOM 1395 C C . SER A 1 211 ? -44.422 -7.440 -19.790 1.00 88.42 250 SER A C 1
ATOM 1396 O O . SER A 1 211 ? -44.116 -6.650 -18.907 1.00 86.39 250 SER A O 1
ATOM 1399 N N . LEU A 1 212 ? -43.528 -8.257 -20.393 1.00 87.38 251 LEU A N 1
ATOM 1400 C CA . LEU A 1 212 ? -42.090 -8.310 -20.110 1.00 87.97 251 LEU A CA 1
ATOM 1401 C C . LEU A 1 212 ? -41.363 -7.292 -20.999 1.00 96.75 251 LEU A C 1
ATOM 1402 O O . LEU A 1 212 ? -41.771 -7.102 -22.155 1.00 97.04 251 LEU A O 1
ATOM 1407 N N . PRO A 1 213 ? -40.303 -6.614 -20.499 1.00 95.94 252 PRO A N 1
ATOM 1408 C CA . PRO A 1 213 ? -39.618 -5.608 -21.342 1.00 96.53 252 PRO A CA 1
ATOM 1409 C C . PRO A 1 213 ? -38.889 -6.217 -22.528 1.00 103.99 252 PRO A C 1
ATOM 1410 O O . PRO A 1 213 ? -38.864 -5.621 -23.602 1.00 104.21 252 PRO A O 1
ATOM 1414 N N . PHE A 1 214 ? -38.311 -7.418 -22.325 1.00 102.43 253 PHE A N 1
ATOM 1415 C CA . PHE A 1 214 ? -37.561 -8.161 -23.331 1.00 102.49 253 PHE A CA 1
ATOM 1416 C C . PHE A 1 214 ? -38.191 -9.523 -23.512 1.00 111.60 253 PHE A C 1
ATOM 1417 O O . PHE A 1 214 ? -38.354 -10.264 -22.537 1.00 111.35 253 PHE A O 1
ATOM 1425 N N . ASP A 1 215 ? -38.579 -9.833 -24.756 1.00 112.30 254 ASP A N 1
ATOM 1426 C CA . ASP A 1 215 ? -39.169 -11.114 -25.139 1.00 114.12 254 ASP A CA 1
ATOM 1427 C C . ASP A 1 215 ? -38.611 -11.547 -26.522 1.00 121.66 254 ASP A C 1
ATOM 1428 O O . ASP A 1 215 ? -37.492 -11.156 -26.859 1.00 120.99 254 ASP A O 1
ATOM 1433 N N . GLY A 1 216 ? -39.366 -12.347 -27.278 1.00 121.40 255 GLY A N 1
ATOM 1434 C CA . GLY A 1 216 ? -38.974 -12.870 -28.581 1.00 122.83 255 GLY A CA 1
ATOM 1435 C C . GLY A 1 216 ? -38.971 -14.386 -28.591 1.00 131.17 255 GLY A C 1
ATOM 1436 O O . GLY A 1 216 ? -38.246 -15.005 -27.808 1.00 130.92 255 GLY A O 1
ATOM 1437 N N . HIS A 1 217 ? -39.793 -14.979 -29.492 1.00 131.04 256 HIS A N 1
ATOM 1438 C CA . HIS A 1 217 ? -40.057 -16.414 -29.743 1.00 132.13 256 HIS A CA 1
ATOM 1439 C C . HIS A 1 217 ? -38.929 -17.384 -29.288 1.00 136.17 256 HIS A C 1
ATOM 1440 O O . HIS A 1 217 ? -38.949 -17.825 -28.134 1.00 136.41 256 HIS A O 1
ATOM 1447 N N . ASN A 1 218 ? -37.970 -17.715 -30.177 1.00 131.65 257 ASN A N 1
ATOM 1448 C CA . ASN A 1 218 ? -36.842 -18.602 -29.859 1.00 130.77 257 ASN A CA 1
ATOM 1449 C C . ASN A 1 218 ? -35.834 -17.864 -28.977 1.00 133.87 257 ASN A C 1
ATOM 1450 O O . ASN A 1 218 ? -35.799 -16.627 -29.001 1.00 134.06 257 ASN A O 1
ATOM 1455 N N . LEU A 1 219 ? -35.018 -18.622 -28.208 1.00 128.80 258 LEU A N 1
ATOM 1456 C CA . LEU A 1 219 ? -34.000 -18.118 -27.275 1.00 127.93 258 LEU A CA 1
ATOM 1457 C C . LEU A 1 219 ? -33.013 -17.103 -27.887 1.00 133.58 258 LEU A C 1
ATOM 1458 O O . LEU A 1 219 ? -32.544 -16.220 -27.163 1.00 133.48 258 LEU A O 1
ATOM 1463 N N . LYS A 1 220 ? -32.697 -17.229 -29.202 1.00 131.11 259 LYS A N 1
ATOM 1464 C CA . LYS A 1 220 ? -31.769 -16.343 -29.925 1.00 131.01 259 LYS A CA 1
ATOM 1465 C C . LYS A 1 220 ? -32.235 -14.875 -29.945 1.00 134.45 259 LYS A C 1
ATOM 1466 O O . LYS A 1 220 ? -31.414 -13.975 -29.739 1.00 133.77 259 LYS A O 1
ATOM 1468 N N . GLU A 1 221 ? -33.554 -14.649 -30.159 1.00 130.87 260 GLU A N 1
ATOM 1469 C CA . GLU A 1 221 ? -34.204 -13.329 -30.182 1.00 130.51 260 GLU A CA 1
ATOM 1470 C C . GLU A 1 221 ? -34.169 -12.661 -28.802 1.00 133.17 260 GLU A C 1
ATOM 1471 O O . GLU A 1 221 ? -33.752 -11.503 -28.704 1.00 132.31 260 GLU A O 1
ATOM 1477 N N . LEU A 1 222 ? -34.591 -13.399 -27.740 1.00 129.20 261 LEU A N 1
ATOM 1478 C CA . LEU A 1 222 ? -34.601 -12.935 -26.344 1.00 128.73 261 LEU A CA 1
ATOM 1479 C C . LEU A 1 222 ? -33.198 -12.546 -25.882 1.00 130.87 261 LEU A C 1
ATOM 1480 O O . LEU A 1 222 ? -33.043 -11.503 -25.248 1.00 131.06 261 LEU A O 1
ATOM 1482 N N . ARG A 1 223 ? -32.180 -13.357 -26.246 1.00 125.03 262 ARG A N 1
ATOM 1483 C CA . ARG A 1 223 ? -30.773 -13.114 -25.938 1.00 123.70 262 ARG A CA 1
ATOM 1484 C C . ARG A 1 223 ? -30.306 -11.813 -26.564 1.00 125.01 262 ARG A C 1
ATOM 1485 O O . ARG A 1 223 ? -29.635 -11.028 -25.896 1.00 123.96 262 ARG A O 1
ATOM 1487 N N . GLU A 1 224 ? -30.693 -11.569 -27.833 1.00 120.80 263 GLU A N 1
ATOM 1488 C CA . GLU A 1 224 ? -30.324 -10.370 -28.600 1.00 120.09 263 GLU A CA 1
ATOM 1489 C C . GLU A 1 224 ? -30.883 -9.075 -27.988 1.00 119.68 263 GLU A C 1
ATOM 1490 O O . GLU A 1 224 ? -30.135 -8.099 -27.844 1.00 118.36 263 GLU A O 1
ATOM 1496 N N . ARG A 1 225 ? -32.187 -9.086 -27.611 1.00 113.27 264 ARG A N 1
ATOM 1497 C CA . ARG A 1 225 ? -32.886 -7.941 -27.022 1.00 111.62 264 ARG A CA 1
ATOM 1498 C C . ARG A 1 225 ? -32.385 -7.603 -25.615 1.00 113.75 264 ARG A C 1
ATOM 1499 O O . ARG A 1 225 ? -32.159 -6.420 -25.347 1.00 112.92 264 ARG A O 1
ATOM 1507 N N . VAL A 1 226 ? -32.137 -8.628 -24.747 1.00 109.29 265 VAL A N 1
ATOM 1508 C CA . VAL A 1 226 ? -31.567 -8.438 -23.398 1.00 109.09 265 VAL A CA 1
ATOM 1509 C C . VAL A 1 226 ? -30.187 -7.752 -23.534 1.00 116.34 265 VAL A C 1
ATOM 1510 O O . VAL A 1 226 ? -29.933 -6.757 -22.845 1.00 115.59 265 VAL A O 1
ATOM 1514 N N . LEU A 1 227 ? -29.322 -8.280 -24.449 1.00 115.58 266 LEU A N 1
ATOM 1515 C CA . LEU A 1 227 ? -27.969 -7.771 -24.724 1.00 116.33 266 LEU A CA 1
ATOM 1516 C C . LEU A 1 227 ? -27.951 -6.359 -25.303 1.00 119.59 266 LEU A C 1
ATOM 1517 O O . LEU A 1 227 ? -27.104 -5.566 -24.899 1.00 118.43 266 LEU A O 1
ATOM 1522 N N . ARG A 1 228 ? -28.891 -6.036 -26.227 1.00 116.08 267 ARG A N 1
ATOM 1523 C CA . ARG A 1 228 ? -29.031 -4.683 -26.785 1.00 115.42 267 ARG A CA 1
ATOM 1524 C C . ARG A 1 228 ? -29.627 -3.744 -25.701 1.00 119.26 267 ARG A C 1
ATOM 1525 O O . ARG A 1 228 ? -29.371 -2.534 -25.731 1.00 118.83 267 ARG A O 1
ATOM 1527 N N . GLY A 1 229 ? -30.381 -4.334 -24.752 1.00 114.74 268 GLY A N 1
ATOM 1528 C CA . GLY A 1 229 ? -31.005 -3.671 -23.606 1.00 113.68 268 GLY A CA 1
ATOM 1529 C C . GLY A 1 229 ? -32.060 -2.640 -23.940 1.00 115.73 268 GLY A C 1
ATOM 1530 O O . GLY A 1 229 ? -32.359 -1.771 -23.114 1.00 114.83 268 GLY A O 1
ATOM 1531 N N . LYS A 1 230 ? -32.638 -2.738 -25.157 1.00 110.78 269 LYS A N 1
ATOM 1532 C CA . LYS A 1 230 ? -33.644 -1.800 -25.637 1.00 109.27 269 LYS A CA 1
ATOM 1533 C C . LYS A 1 230 ? -35.071 -2.275 -25.347 1.00 107.78 269 LYS A C 1
ATOM 1534 O O . LYS A 1 230 ? -35.473 -3.365 -25.783 1.00 106.47 269 LYS A O 1
ATOM 1536 N N . TYR A 1 231 ? -35.821 -1.449 -24.579 1.00 100.57 270 TYR A N 1
ATOM 1537 C CA . TYR A 1 231 ? -37.210 -1.719 -24.201 1.00 98.15 270 TYR A CA 1
ATOM 1538 C C . TYR A 1 231 ? -38.159 -0.549 -24.486 1.00 100.91 270 TYR A C 1
ATOM 1539 O O . TYR A 1 231 ? -37.834 0.604 -24.178 1.00 101.21 270 TYR A O 1
ATOM 1548 N N . ARG A 1 232 ? -39.331 -0.856 -25.059 1.00 94.87 271 ARG A N 1
ATOM 1549 C CA . ARG A 1 232 ? -40.375 0.127 -25.329 1.00 93.98 271 ARG A CA 1
ATOM 1550 C C . ARG A 1 232 ? -40.983 0.513 -23.978 1.00 98.01 271 ARG A C 1
ATOM 1551 O O . ARG A 1 232 ? -40.942 -0.290 -23.051 1.00 99.46 271 ARG A O 1
ATOM 1553 N N . VAL A 1 233 ? -41.498 1.743 -23.847 1.00 92.50 272 VAL A N 1
ATOM 1554 C CA . VAL A 1 233 ? -42.133 2.216 -22.616 1.00 90.76 272 VAL A CA 1
ATOM 1555 C C . VAL A 1 233 ? -43.514 2.802 -22.976 1.00 89.96 272 VAL A C 1
ATOM 1556 O O . VAL A 1 233 ? -43.653 3.541 -23.964 1.00 88.45 272 VAL A O 1
ATOM 1560 N N . PRO A 1 234 ? -44.557 2.368 -22.236 1.00 82.96 273 PRO A N 1
ATOM 1561 C CA . PRO A 1 234 ? -45.928 2.754 -22.609 1.00 81.23 273 PRO A CA 1
ATOM 1562 C C . PRO A 1 234 ? -46.326 4.172 -22.245 1.00 83.05 273 PRO A C 1
ATOM 1563 O O . PRO A 1 234 ? -45.906 4.658 -21.202 1.00 84.41 273 PRO A O 1
ATOM 1567 N N . PHE A 1 235 ? -47.162 4.820 -23.090 1.00 75.86 274 PHE A N 1
ATOM 1568 C CA . PHE A 1 235 ? -47.644 6.194 -22.895 1.00 74.21 274 PHE A CA 1
ATOM 1569 C C . PHE A 1 235 ? -48.180 6.463 -21.458 1.00 77.74 274 PHE A C 1
ATOM 1570 O O . PHE A 1 235 ? -48.045 7.580 -20.958 1.00 76.49 274 PHE A O 1
ATOM 1578 N N . TYR A 1 236 ? -48.835 5.466 -20.829 1.00 72.68 275 TYR A N 1
ATOM 1579 C CA . TYR A 1 236 ? -49.435 5.725 -19.526 1.00 72.65 275 TYR A CA 1
ATOM 1580 C C . TYR A 1 236 ? -48.421 5.871 -18.402 1.00 80.17 275 TYR A C 1
ATOM 1581 O O . TYR A 1 236 ? -48.769 6.449 -17.364 1.00 81.99 275 TYR A O 1
ATOM 1590 N N . MET A 1 237 ? -47.181 5.352 -18.602 1.00 75.42 276 MET A N 1
ATOM 1591 C CA . MET A 1 237 ? -46.110 5.373 -17.607 1.00 74.75 276 MET A CA 1
ATOM 1592 C C . MET A 1 237 ? -45.738 6.784 -17.190 1.00 77.31 276 MET A C 1
ATOM 1593 O O . MET A 1 237 ? -45.634 7.661 -18.061 1.00 78.78 276 MET A O 1
ATOM 1598 N N . SER A 1 238 ? -45.520 7.007 -15.862 1.00 70.97 277 SER A N 1
ATOM 1599 C CA . SER A 1 238 ? -45.074 8.310 -15.351 1.00 69.70 277 SER A CA 1
ATOM 1600 C C . SER A 1 238 ? -43.623 8.481 -15.720 1.00 76.06 277 SER A C 1
ATOM 1601 O O . SER A 1 238 ? -42.921 7.477 -15.907 1.00 76.37 277 SER A O 1
ATOM 1604 N N . THR A 1 239 ? -43.156 9.740 -15.800 1.00 73.27 278 THR A N 1
ATOM 1605 C CA . THR A 1 239 ? -41.752 10.039 -16.093 1.00 72.67 278 THR A CA 1
ATOM 1606 C C . THR A 1 239 ? -40.845 9.497 -14.963 1.00 76.64 278 THR A C 1
ATOM 1607 O O . THR A 1 239 ? -39.772 8.962 -15.249 1.00 77.01 278 THR A O 1
ATOM 1611 N N . ASP A 1 240 ? -41.287 9.577 -13.701 1.00 73.46 279 ASP A N 1
ATOM 1612 C CA . ASP A 1 240 ? -40.491 9.027 -12.606 1.00 75.40 279 ASP A CA 1
ATOM 1613 C C . ASP A 1 240 ? -40.343 7.500 -12.718 1.00 83.18 279 ASP A C 1
ATOM 1614 O O . ASP A 1 240 ? -39.271 6.962 -12.423 1.00 84.45 279 ASP A O 1
ATOM 1619 N N . CYS A 1 241 ? -41.376 6.810 -13.209 1.00 80.08 280 CYS A N 1
ATOM 1620 C CA . CYS A 1 241 ? -41.262 5.374 -13.391 1.00 80.18 280 CYS A CA 1
ATOM 1621 C C . CYS A 1 241 ? -40.258 5.042 -14.475 1.00 85.80 280 CYS A C 1
ATOM 1622 O O . CYS A 1 241 ? -39.359 4.239 -14.220 1.00 86.83 280 CYS A O 1
ATOM 1625 N N . GLU A 1 242 ? -40.361 5.687 -15.664 1.00 81.86 281 GLU A N 1
ATOM 1626 C CA . GLU A 1 242 ? -39.430 5.415 -16.763 1.00 81.89 281 GLU A CA 1
ATOM 1627 C C . GLU A 1 242 ? -37.964 5.646 -16.362 1.00 86.42 281 GLU A C 1
ATOM 1628 O O . GLU A 1 242 ? -37.076 4.944 -16.868 1.00 85.29 281 GLU A O 1
ATOM 1634 N N . SER A 1 243 ? -37.737 6.644 -15.453 1.00 84.44 282 SER A N 1
ATOM 1635 C CA . SER A 1 243 ? -36.428 7.021 -14.927 1.00 84.76 282 SER A CA 1
ATOM 1636 C C . SER A 1 243 ? -35.891 5.946 -14.015 1.00 85.39 282 SER A C 1
ATOM 1637 O O . SER A 1 243 ? -34.849 5.416 -14.368 1.00 85.16 282 SER A O 1
ATOM 1640 N N . ILE A 1 244 ? -36.638 5.551 -12.925 1.00 79.20 283 ILE A N 1
ATOM 1641 C CA . ILE A 1 244 ? -36.260 4.524 -11.936 1.00 77.93 283 ILE A CA 1
ATOM 1642 C C . ILE A 1 244 ? -35.895 3.204 -12.633 1.00 83.34 283 ILE A C 1
ATOM 1643 O O . ILE A 1 244 ? -34.904 2.601 -12.240 1.00 85.00 283 ILE A O 1
ATOM 1648 N N . LEU A 1 245 ? -36.582 2.820 -13.719 1.00 78.98 284 LEU A N 1
ATOM 1649 C CA . LEU A 1 245 ? -36.214 1.606 -14.459 1.00 78.52 284 LEU A CA 1
ATOM 1650 C C . LEU A 1 245 ? -34.848 1.689 -15.111 1.00 85.34 284 LEU A C 1
ATOM 1651 O O . LEU A 1 245 ? -34.154 0.667 -15.192 1.00 86.55 284 LEU A O 1
ATOM 1656 N N . ARG A 1 246 ? -34.457 2.889 -15.575 1.00 83.43 285 ARG A N 1
ATOM 1657 C CA . ARG A 1 246 ? -33.143 3.119 -16.201 1.00 84.65 285 ARG A CA 1
ATOM 1658 C C . ARG A 1 246 ? -31.999 2.869 -15.177 1.00 89.51 285 ARG A C 1
ATOM 1659 O O . ARG A 1 246 ? -30.900 2.481 -15.574 1.00 91.20 285 ARG A O 1
ATOM 1667 N N . ARG A 1 247 ? -32.273 3.071 -13.874 1.00 83.82 2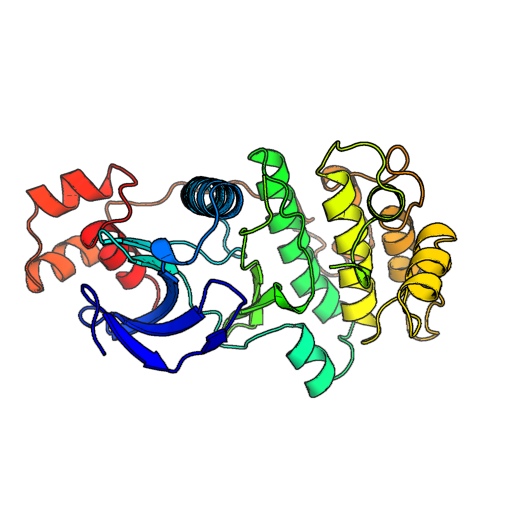86 ARG A N 1
ATOM 1668 C CA . ARG A 1 247 ? -31.320 2.816 -12.790 1.00 83.78 286 ARG A CA 1
ATOM 1669 C C . ARG A 1 247 ? -31.060 1.292 -12.584 1.00 90.06 286 ARG A C 1
ATOM 1670 O O . ARG A 1 247 ? -29.969 0.906 -12.143 1.00 91.15 286 ARG A O 1
ATOM 1678 N N . PHE A 1 248 ? -32.060 0.444 -12.916 1.00 85.60 287 PHE A N 1
ATOM 1679 C CA . PHE A 1 248 ? -32.011 -1.015 -12.789 1.00 83.77 287 PHE A CA 1
ATOM 1680 C C . PHE A 1 248 ? -31.558 -1.678 -14.074 1.00 90.91 287 PHE A C 1
ATOM 1681 O O . PHE A 1 248 ? -30.710 -2.571 -14.041 1.00 90.38 287 PHE A O 1
ATOM 1689 N N . LEU A 1 249 ? -32.159 -1.282 -15.210 1.00 89.55 288 LEU A N 1
ATOM 1690 C CA . LEU A 1 249 ? -31.883 -1.918 -16.497 1.00 89.65 288 LEU A CA 1
ATOM 1691 C C . LEU A 1 249 ? -30.647 -1.310 -17.200 1.00 96.43 288 LEU A C 1
ATOM 1692 O O . LEU A 1 249 ? -30.632 -1.089 -18.424 1.00 95.69 288 LEU A O 1
ATOM 1697 N N . VAL A 1 250 ? -29.591 -1.075 -16.388 1.00 95.43 289 VAL A N 1
ATOM 1698 C CA . VAL A 1 250 ? -28.278 -0.592 -16.828 1.00 96.37 289 VAL A CA 1
ATOM 1699 C C . VAL A 1 250 ? -27.597 -1.837 -17.404 1.00 103.60 289 VAL A C 1
ATOM 1700 O O . VAL A 1 250 ? -27.467 -2.846 -16.693 1.00 103.75 289 VAL A O 1
ATOM 1704 N N . LEU A 1 251 ? -27.191 -1.773 -18.687 1.00 101.60 290 LEU A N 1
ATOM 1705 C CA . LEU A 1 251 ? -26.517 -2.861 -19.409 1.00 102.23 290 LEU A CA 1
ATOM 1706 C C . LEU A 1 251 ? -25.155 -3.266 -18.792 1.00 108.24 290 LEU A C 1
ATOM 1707 O O . LEU A 1 251 ? -24.712 -4.404 -18.983 1.00 108.16 290 LEU A O 1
ATOM 1712 N N . ASN A 1 252 ? -24.523 -2.351 -18.023 1.00 105.95 291 ASN A N 1
ATOM 1713 C CA . ASN A 1 252 ? -23.247 -2.579 -17.357 1.00 106.34 291 ASN A CA 1
ATOM 1714 C C . ASN A 1 252 ? -23.415 -2.787 -15.842 1.00 110.58 291 ASN A C 1
ATOM 1715 O O . ASN A 1 252 ? -23.670 -1.819 -15.113 1.00 109.25 291 ASN A O 1
ATOM 1720 N N . PRO A 1 253 ? -23.201 -4.043 -15.358 1.00 108.22 292 PRO A N 1
ATOM 1721 C CA . PRO A 1 253 ? -23.357 -4.339 -13.913 1.00 108.37 292 PRO A CA 1
ATOM 1722 C C . PRO A 1 253 ? -22.605 -3.429 -12.946 1.00 114.40 292 PRO A C 1
ATOM 1723 O O . PRO A 1 253 ? -23.032 -3.274 -11.790 1.00 113.49 292 PRO A O 1
ATOM 1727 N N . ALA A 1 254 ? -21.486 -2.829 -13.425 1.00 112.46 293 ALA A N 1
ATOM 1728 C CA . ALA A 1 254 ? -20.642 -1.912 -12.658 1.00 112.50 293 ALA A CA 1
ATOM 1729 C C . ALA A 1 254 ? -21.341 -0.563 -12.480 1.00 117.47 293 ALA A C 1
ATOM 1730 O O . ALA A 1 254 ? -21.328 -0.011 -11.378 1.00 116.54 293 ALA A O 1
ATOM 1732 N N . LYS A 1 255 ? -21.989 -0.060 -13.565 1.00 115.10 294 LYS A N 1
ATOM 1733 C CA . LYS A 1 255 ? -22.727 1.211 -13.598 1.00 114.60 294 LYS A CA 1
ATOM 1734 C C . LYS A 1 255 ? -24.168 1.065 -13.104 1.00 116.91 294 LYS A C 1
ATOM 1735 O O . LYS A 1 255 ? -24.890 2.060 -13.017 1.00 116.95 294 LYS A O 1
ATOM 1737 N N . ARG A 1 256 ? -24.584 -0.175 -12.785 1.00 112.16 295 ARG A N 1
ATOM 1738 C CA . ARG A 1 256 ? -25.909 -0.504 -12.253 1.00 111.41 295 ARG A CA 1
ATOM 1739 C C . ARG A 1 256 ? -26.002 0.060 -10.822 1.00 115.66 295 ARG A C 1
ATOM 1740 O O . ARG A 1 256 ? -25.060 -0.090 -10.039 1.00 115.93 295 ARG A O 1
ATOM 1748 N N . CYS A 1 257 ? -27.103 0.760 -10.511 1.00 111.88 296 CYS A N 1
ATOM 1749 C CA . CYS A 1 257 ? -27.319 1.392 -9.206 1.00 111.68 296 CYS A CA 1
ATOM 1750 C C . CYS A 1 257 ? -27.500 0.356 -8.077 1.00 112.07 296 CYS A C 1
ATOM 1751 O O . CYS A 1 257 ? -27.785 -0.806 -8.354 1.00 111.95 296 CYS A O 1
ATOM 1754 N N . THR A 1 258 ? -27.254 0.744 -6.827 1.00 105.61 297 THR A N 1
ATOM 1755 C CA . THR A 1 258 ? -27.368 -0.204 -5.722 1.00 104.39 297 THR A CA 1
ATOM 1756 C C . THR A 1 258 ? -28.711 -0.057 -5.061 1.00 107.19 297 THR A C 1
ATOM 1757 O O . THR A 1 258 ? -29.293 1.019 -5.130 1.00 107.96 297 THR A O 1
ATOM 1761 N N . LEU A 1 259 ? -29.183 -1.103 -4.365 1.00 102.29 298 LEU A N 1
ATOM 1762 C CA . LEU A 1 259 ? -30.475 -1.068 -3.678 1.00 101.62 298 LEU A CA 1
ATOM 1763 C C . LEU A 1 259 ? -30.539 -0.047 -2.549 1.00 106.04 298 LEU A C 1
ATOM 1764 O O . LEU A 1 259 ? -31.594 0.535 -2.323 1.00 105.13 298 LEU A O 1
ATOM 1769 N N . GLU A 1 260 ? -29.411 0.228 -1.893 1.00 104.54 299 GLU A N 1
ATOM 1770 C CA . GLU A 1 260 ? -29.354 1.245 -0.834 1.00 105.09 299 GLU A CA 1
ATOM 1771 C C . GLU A 1 260 ? -29.638 2.611 -1.478 1.00 107.71 299 GLU A C 1
ATOM 1772 O O . GLU A 1 260 ? -30.358 3.429 -0.901 1.00 106.66 299 GLU A O 1
ATOM 1778 N N . GLN A 1 261 ? -29.115 2.816 -2.704 1.00 104.16 300 GLN A N 1
ATOM 1779 C CA . GLN A 1 261 ? -29.281 4.053 -3.459 1.00 104.67 300 GLN A CA 1
ATOM 1780 C C . GLN A 1 261 ? -30.673 4.225 -4.075 1.00 107.98 300 GLN A C 1
ATOM 1781 O O . GLN A 1 261 ? -31.251 5.309 -3.941 1.00 107.81 300 GLN A O 1
ATOM 1787 N N . ILE A 1 262 ? -31.210 3.167 -4.739 1.00 102.99 301 ILE A N 1
ATOM 1788 C CA . ILE A 1 262 ? -32.536 3.178 -5.373 1.00 101.59 301 ILE A CA 1
ATOM 1789 C C . ILE A 1 262 ? -33.646 3.338 -4.322 1.00 102.54 301 ILE A C 1
ATOM 1790 O O . ILE A 1 262 ? -34.642 3.985 -4.604 1.00 102.87 301 ILE A O 1
ATOM 1795 N N . MET A 1 263 ? -33.453 2.826 -3.100 1.00 96.77 302 MET A N 1
ATOM 1796 C CA . MET A 1 263 ? -34.409 2.987 -1.987 1.00 95.52 302 MET A CA 1
ATOM 1797 C C . MET A 1 263 ? -34.698 4.466 -1.657 1.00 97.92 302 MET A C 1
ATOM 1798 O O . MET A 1 263 ? -35.684 4.773 -0.970 1.00 97.61 302 MET A O 1
ATOM 1803 N N . LYS A 1 264 ? -33.781 5.360 -2.074 1.00 93.23 303 LYS A N 1
ATOM 1804 C CA . LYS A 1 264 ? -33.859 6.795 -1.807 1.00 92.85 303 LYS A CA 1
ATOM 1805 C C . LYS A 1 264 ? -34.633 7.573 -2.902 1.00 93.62 303 LYS A C 1
ATOM 1806 O O . LYS A 1 264 ? -35.107 8.685 -2.637 1.00 93.04 303 LYS A O 1
ATOM 1808 N N . ASP A 1 265 ? -34.781 6.957 -4.098 1.00 87.06 304 ASP A N 1
ATOM 1809 C CA . ASP A 1 265 ? -35.469 7.446 -5.301 1.00 86.46 304 ASP A CA 1
ATOM 1810 C C . ASP A 1 265 ? -36.839 8.117 -5.068 1.00 91.53 304 ASP A C 1
ATOM 1811 O O . ASP A 1 265 ? -37.571 7.760 -4.139 1.00 91.61 304 ASP A O 1
ATOM 1816 N N . LYS A 1 266 ? -37.182 9.085 -5.937 1.00 87.65 305 LYS A N 1
ATOM 1817 C CA . LYS A 1 266 ? -38.449 9.818 -5.895 1.00 86.90 305 LYS A CA 1
ATOM 1818 C C . LYS A 1 266 ? -39.646 8.830 -5.979 1.00 90.55 305 LYS A C 1
ATOM 1819 O O . LYS A 1 266 ? -40.519 8.824 -5.086 1.00 90.12 305 LYS A O 1
ATOM 1825 N N . TRP A 1 267 ? -39.642 7.984 -7.046 1.00 84.80 306 TRP A N 1
ATOM 1826 C CA . TRP A 1 267 ? -40.666 6.990 -7.329 1.00 83.96 306 TRP A CA 1
ATOM 1827 C C . TRP A 1 267 ? -40.962 6.061 -6.166 1.00 87.10 306 TRP A C 1
ATOM 1828 O O . TRP A 1 267 ? -42.107 6.023 -5.738 1.00 87.44 306 TRP A O 1
ATOM 1839 N N . ILE A 1 268 ? -39.951 5.344 -5.632 1.00 82.41 307 ILE A N 1
ATOM 1840 C CA . ILE A 1 268 ? -40.115 4.422 -4.506 1.00 82.35 307 ILE A CA 1
ATOM 1841 C C . ILE A 1 268 ? -40.900 5.036 -3.349 1.00 86.62 307 ILE A C 1
ATOM 1842 O O . ILE A 1 268 ? -41.652 4.323 -2.682 1.00 86.15 307 ILE A O 1
ATOM 1847 N N . ASN A 1 269 ? -40.771 6.363 -3.137 1.00 84.37 308 ASN A N 1
ATOM 1848 C CA . ASN A 1 269 ? -41.387 6.994 -1.975 1.00 84.05 308 ASN A CA 1
ATOM 1849 C C . ASN A 1 269 ? -42.632 7.891 -2.237 1.00 87.35 308 ASN A C 1
ATOM 1850 O O . ASN A 1 269 ? -43.193 8.390 -1.262 1.00 87.98 308 ASN A O 1
ATOM 1855 N N . ILE A 1 270 ? -43.115 8.036 -3.487 1.00 81.48 309 ILE A N 1
ATOM 1856 C CA . ILE A 1 270 ? -44.320 8.843 -3.739 1.00 80.84 309 ILE A CA 1
ATOM 1857 C C . ILE A 1 270 ? -45.498 8.332 -2.877 1.00 86.31 309 ILE A C 1
ATOM 1858 O O . ILE A 1 270 ? -45.846 7.153 -2.938 1.00 86.97 309 ILE A O 1
ATOM 1863 N N . GLY A 1 271 ? -46.054 9.213 -2.055 1.00 83.39 310 GLY A N 1
ATOM 1864 C CA . GLY A 1 271 ? -47.149 8.881 -1.145 1.00 83.77 310 GLY A CA 1
ATOM 1865 C C . GLY A 1 271 ? -46.700 8.243 0.167 1.00 91.33 310 GLY A C 1
ATOM 1866 O O . GLY A 1 271 ? -47.538 7.718 0.904 1.00 91.00 310 GLY A O 1
ATOM 1867 N N . TYR A 1 272 ? -45.372 8.280 0.469 1.00 90.71 311 TYR A N 1
ATOM 1868 C CA . TYR A 1 272 ? -44.713 7.746 1.685 1.00 91.90 311 TYR A CA 1
ATOM 1869 C C . TYR A 1 272 ? -43.779 8.825 2.287 1.00 100.06 311 TYR A C 1
ATOM 1870 O O . TYR A 1 272 ? -42.673 8.517 2.749 1.00 98.55 311 TYR A O 1
ATOM 1879 N N . GLU A 1 273 ? -44.253 10.092 2.271 1.00 101.00 312 GLU A N 1
ATOM 1880 C CA . GLU A 1 273 ? -43.555 11.319 2.686 1.00 102.51 312 GLU A CA 1
ATOM 1881 C C . GLU A 1 273 ? -42.723 11.170 3.977 1.00 111.31 312 GLU A C 1
ATOM 1882 O O . GLU A 1 273 ? -41.505 11.416 3.959 1.00 110.92 312 GLU A O 1
ATOM 1888 N N . GLY A 1 274 ? -43.370 10.721 5.054 1.00 110.23 313 GLY A N 1
ATOM 1889 C CA . GLY A 1 274 ? -42.697 10.509 6.327 1.00 110.81 313 GLY A CA 1
ATOM 1890 C C . GLY A 1 274 ? -41.701 9.373 6.254 1.00 116.98 313 GLY A C 1
ATOM 1891 O O . GLY A 1 274 ? -40.491 9.598 6.377 1.00 116.74 313 GLY A O 1
ATOM 1892 N N . GLU A 1 275 ? -42.225 8.158 5.948 1.00 114.53 314 GLU A N 1
ATOM 1893 C CA . GLU A 1 275 ? -41.526 6.867 5.898 1.00 114.12 314 GLU A CA 1
ATOM 1894 C C . GLU A 1 275 ? -40.817 6.543 4.585 1.00 115.41 314 GLU A C 1
ATOM 1895 O O . GLU A 1 275 ? -41.328 5.733 3.808 1.00 115.35 314 GLU A O 1
ATOM 1901 N N . GLU A 1 276 ? -39.614 7.099 4.363 1.00 110.10 315 GLU A N 1
ATOM 1902 C CA . GLU A 1 276 ? -38.829 6.762 3.170 1.00 109.10 315 GLU A CA 1
ATOM 1903 C C . GLU A 1 276 ? -38.223 5.351 3.356 1.00 113.81 315 GLU A C 1
ATOM 1904 O O . GLU A 1 276 ? -37.691 5.043 4.434 1.00 114.20 315 GLU A O 1
ATOM 1906 N N . LEU A 1 277 ? -38.355 4.487 2.324 1.00 108.78 316 LEU A N 1
ATOM 1907 C CA . LEU A 1 277 ? -37.878 3.099 2.326 1.00 107.24 316 LEU A CA 1
ATOM 1908 C C . LEU A 1 277 ? -36.423 2.996 2.752 1.00 110.81 316 LEU A C 1
ATOM 1909 O O . LEU A 1 277 ? -35.516 3.390 2.013 1.00 109.97 316 LEU A O 1
ATOM 1914 N N . LYS A 1 278 ? -36.224 2.507 3.982 1.00 108.08 317 LYS A N 1
ATOM 1915 C CA . LYS A 1 278 ? -34.904 2.310 4.595 1.00 107.78 317 LYS A CA 1
ATOM 1916 C C . LYS A 1 278 ? -34.656 0.818 4.834 1.00 109.83 317 LYS A C 1
ATOM 1917 O O . LYS A 1 278 ? -35.634 0.097 5.040 1.00 108.50 317 LYS A O 1
ATOM 1923 N N . PRO A 1 279 ? -33.382 0.330 4.794 1.00 106.04 318 PRO A N 1
ATOM 1924 C CA . PRO A 1 279 ? -33.134 -1.118 4.977 1.00 105.17 318 PRO A CA 1
ATOM 1925 C C . PRO A 1 279 ? -33.808 -1.749 6.182 1.00 108.58 318 PRO A C 1
ATOM 1926 O O . PRO A 1 279 ? -33.915 -1.126 7.240 1.00 107.74 318 PRO A O 1
ATOM 1930 N N . TYR A 1 280 ? -34.329 -2.973 5.977 1.00 105.39 319 TYR A N 1
ATOM 1931 C CA . TYR A 1 280 ? -35.021 -3.755 7.003 1.00 104.34 319 TYR A CA 1
ATOM 1932 C C . TYR A 1 280 ? -34.038 -4.285 8.029 1.00 109.46 319 TYR A C 1
ATOM 1933 O O . TYR A 1 280 ? -32.929 -4.712 7.683 1.00 109.09 319 TYR A O 1
ATOM 1942 N N . THR A 1 281 ? -34.461 -4.272 9.287 1.00 107.07 320 THR A N 1
ATOM 1943 C CA . THR A 1 281 ? -33.707 -4.842 10.393 1.00 107.86 320 THR A CA 1
ATOM 1944 C C . THR A 1 281 ? -34.663 -5.784 11.130 1.00 113.90 320 THR A C 1
ATOM 1945 O O . THR A 1 281 ? -35.814 -5.402 11.419 1.00 112.50 320 THR A O 1
ATOM 1949 N N . GLU A 1 282 ? -34.214 -7.031 11.377 1.00 112.75 321 GLU A N 1
ATOM 1950 C CA . GLU A 1 282 ? -35.059 -8.003 12.069 1.00 114.16 321 GLU A CA 1
ATOM 1951 C C . GLU A 1 282 ? -35.238 -7.605 13.534 1.00 121.52 321 GLU A C 1
ATOM 1952 O O . GLU A 1 282 ? -34.242 -7.386 14.233 1.00 122.08 321 GLU A O 1
ATOM 1958 N N . PRO A 1 283 ? -36.496 -7.389 13.980 1.00 119.53 322 PRO A N 1
ATOM 1959 C CA . PRO A 1 283 ? -36.722 -6.954 15.367 1.00 120.06 322 PRO A CA 1
ATOM 1960 C C . PRO A 1 283 ? -36.491 -8.065 16.390 1.00 126.12 322 PRO A C 1
ATOM 1961 O O . PRO A 1 283 ? -36.245 -9.220 16.020 1.00 124.96 322 PRO A O 1
ATOM 1965 N N . GLU A 1 284 ? -36.560 -7.704 17.686 1.00 125.00 323 GLU A N 1
ATOM 1966 C CA . GLU A 1 284 ? -36.370 -8.652 18.780 1.00 125.70 323 GLU A CA 1
ATOM 1967 C C . GLU A 1 284 ? -37.613 -9.503 18.936 1.00 129.95 323 GLU A C 1
ATOM 1968 O O . GLU A 1 284 ? -38.663 -9.005 19.349 1.00 129.42 323 GLU A O 1
ATOM 1974 N N . GLU A 1 285 ? -37.506 -10.779 18.551 1.00 127.12 324 GLU A N 1
ATOM 1975 C CA . GLU A 1 285 ? -38.627 -11.705 18.638 1.00 127.31 324 GLU A CA 1
ATOM 1976 C C . GLU A 1 285 ? -38.793 -12.213 20.062 1.00 130.27 324 GLU A C 1
ATOM 1977 O O . GLU A 1 285 ? -37.822 -12.649 20.695 1.00 129.22 324 GLU A O 1
ATOM 1979 N N . ASP A 1 286 ? -40.027 -12.120 20.566 1.00 126.84 325 ASP A N 1
ATOM 1980 C CA . ASP A 1 286 ? -40.397 -12.563 21.900 1.00 126.81 325 ASP A CA 1
ATOM 1981 C C . ASP A 1 286 ? -40.651 -14.077 21.900 1.00 130.71 325 ASP A C 1
ATOM 1982 O O . ASP A 1 286 ? -41.654 -14.542 21.350 1.00 130.59 325 ASP A O 1
ATOM 1987 N N . PHE A 1 287 ? -39.724 -14.841 22.503 1.00 126.60 326 PHE A N 1
ATOM 1988 C CA . PHE A 1 287 ? -39.834 -16.293 22.635 1.00 126.12 326 PHE A CA 1
ATOM 1989 C C . PHE A 1 287 ? -40.303 -16.632 24.072 1.00 131.11 326 PHE A C 1
ATOM 1990 O O . PHE A 1 287 ? -39.890 -17.636 24.660 1.00 130.21 326 PHE A O 1
ATOM 1992 N N . GLY A 1 288 ? -41.170 -15.771 24.608 1.00 128.98 327 GLY A N 1
ATOM 1993 C CA . GLY A 1 288 ? -41.719 -15.883 25.953 1.00 129.20 327 GLY A CA 1
ATOM 1994 C C . GLY A 1 288 ? -43.121 -15.329 26.117 1.00 134.13 327 GLY A C 1
ATOM 1995 O O . GLY A 1 288 ? -43.410 -14.687 27.133 1.00 133.97 327 GLY A O 1
ATOM 1996 N N . ASP A 1 289 ? -44.013 -15.593 25.133 1.00 131.05 328 ASP A N 1
ATOM 1997 C CA . ASP A 1 289 ? -45.405 -15.146 25.192 1.00 131.23 328 ASP A CA 1
ATOM 1998 C C . ASP A 1 289 ? -46.132 -16.083 26.145 1.00 136.05 328 ASP A C 1
ATOM 1999 O O . ASP A 1 289 ? -46.535 -17.177 25.748 1.00 135.62 328 ASP A O 1
ATOM 2004 N N . THR A 1 290 ? -46.256 -15.664 27.420 1.00 133.48 329 THR A N 1
ATOM 2005 C CA . THR A 1 290 ? -46.891 -16.430 28.507 1.00 133.49 329 THR A CA 1
ATOM 2006 C C . THR A 1 290 ? -48.252 -17.055 28.114 1.00 136.43 329 THR A C 1
ATOM 2007 O O . THR A 1 290 ? -48.556 -18.163 28.565 1.00 135.53 329 THR A O 1
ATOM 2011 N N . LYS A 1 291 ? -49.040 -16.359 27.261 1.00 132.59 330 LYS A N 1
ATOM 2012 C CA . LYS A 1 291 ? -50.346 -16.826 26.788 1.00 132.16 330 LYS A CA 1
ATOM 2013 C C . LYS A 1 291 ? -50.213 -18.030 25.853 1.00 134.54 330 LYS A C 1
ATOM 2014 O O . LYS A 1 291 ? -50.946 -19.003 26.031 1.00 134.87 330 LYS A O 1
ATOM 2016 N N . ARG A 1 292 ? -49.271 -17.971 24.877 1.00 128.43 331 ARG A N 1
ATOM 2017 C CA . ARG A 1 292 ? -49.001 -19.049 23.916 1.00 126.93 331 ARG A CA 1
ATOM 2018 C C . ARG A 1 292 ? -48.255 -20.218 24.561 1.00 129.14 331 ARG A C 1
ATOM 2019 O O . ARG A 1 292 ? -48.348 -21.339 24.061 1.00 129.35 331 ARG A O 1
ATOM 2027 N N . ILE A 1 293 ? -47.502 -19.960 25.654 1.00 123.68 332 ILE A N 1
ATOM 2028 C CA . ILE A 1 293 ? -46.759 -20.988 26.385 1.00 122.44 332 ILE A CA 1
ATOM 2029 C C . ILE A 1 293 ? -47.727 -21.916 27.130 1.00 125.89 332 ILE A C 1
ATOM 2030 O O . ILE A 1 293 ? -47.650 -23.131 26.960 1.00 126.14 332 ILE A O 1
ATOM 2035 N N . GLU A 1 294 ? -48.644 -21.346 27.924 1.00 121.65 333 GLU A N 1
ATOM 2036 C CA . GLU A 1 294 ? -49.633 -22.113 28.677 1.00 121.42 333 GLU A CA 1
ATOM 2037 C C . GLU A 1 294 ? -50.591 -22.893 27.768 1.00 124.23 333 GLU A C 1
ATOM 2038 O O . GLU A 1 294 ? -50.820 -24.077 28.018 1.00 124.08 333 GLU A O 1
ATOM 2044 N N . VAL A 1 295 ? -51.083 -22.255 26.680 1.00 120.12 334 VAL A N 1
ATOM 2045 C CA . VAL A 1 295 ? -51.998 -22.839 25.677 1.00 119.60 334 VAL A CA 1
ATOM 2046 C C . VAL A 1 295 ? -51.365 -24.086 25.011 1.00 121.76 334 VAL A C 1
ATOM 2047 O O . VAL A 1 295 ? -52.090 -25.010 24.610 1.00 121.49 334 VAL A O 1
ATOM 2051 N N . MET A 1 296 ? -50.018 -24.131 24.960 1.00 116.31 335 MET A N 1
ATOM 2052 C CA . MET A 1 296 ? -49.278 -25.265 24.424 1.00 115.40 335 MET A CA 1
ATOM 2053 C C . MET A 1 296 ? -49.284 -26.465 25.399 1.00 119.93 335 MET A C 1
ATOM 2054 O O . MET A 1 296 ? -49.495 -27.605 24.964 1.00 118.85 335 MET A O 1
ATOM 2059 N N . VAL A 1 297 ? -49.127 -26.198 26.720 1.00 116.99 336 VAL A N 1
ATOM 2060 C CA . VAL A 1 297 ? -49.161 -27.219 27.783 1.00 117.01 336 VAL A CA 1
ATOM 2061 C C . VAL A 1 297 ? -50.504 -27.995 27.743 1.00 121.88 336 VAL A C 1
ATOM 2062 O O . VAL A 1 297 ? -50.516 -29.222 27.887 1.00 121.65 336 VAL A O 1
ATOM 2066 N N . GLY A 1 298 ? -51.587 -27.283 27.440 1.00 118.75 337 GLY A N 1
ATOM 2067 C CA . GLY A 1 298 ? -52.918 -27.861 27.295 1.00 119.16 337 GLY A CA 1
ATOM 2068 C C . GLY A 1 298 ? -53.094 -28.753 26.076 1.00 125.09 337 GLY A C 1
ATOM 2069 O O . GLY A 1 298 ? -54.201 -29.243 25.833 1.00 124.93 337 GLY A O 1
ATOM 2070 N N . MET A 1 299 ? -52.008 -28.956 25.286 1.00 122.52 338 MET A N 1
ATOM 2071 C CA . MET A 1 299 ? -51.985 -29.811 24.087 1.00 122.21 338 MET A CA 1
ATOM 2072 C C . MET A 1 299 ? -51.170 -31.073 24.356 1.00 126.45 338 MET A C 1
ATOM 2073 O O . MET A 1 299 ? -51.482 -32.129 23.804 1.00 126.16 338 MET A O 1
ATOM 2078 N N . GLY A 1 300 ? -50.122 -30.933 25.171 1.00 122.81 339 GLY A N 1
ATOM 2079 C CA . GLY A 1 300 ? -49.213 -32.010 25.544 1.00 122.33 339 GLY A CA 1
ATOM 2080 C C . GLY A 1 300 ? -47.768 -31.573 25.663 1.00 126.07 339 GLY A C 1
ATOM 2081 O O . GLY A 1 300 ? -46.887 -32.411 25.857 1.00 125.95 339 GLY A O 1
ATOM 2082 N N . TYR A 1 301 ? -47.508 -30.265 25.545 1.00 122.78 340 TYR A N 1
ATOM 2083 C CA . TYR A 1 301 ? -46.158 -29.709 25.622 1.00 123.00 340 TYR A CA 1
ATOM 2084 C C . TYR A 1 301 ? -45.747 -29.449 27.067 1.00 130.21 340 TYR A C 1
ATOM 2085 O O . TYR A 1 301 ? -46.575 -29.031 27.867 1.00 130.08 340 TYR A O 1
ATOM 2094 N N . THR A 1 302 ? -44.483 -29.731 27.413 1.00 129.26 341 THR A N 1
ATOM 2095 C CA . THR A 1 302 ? -43.997 -29.541 28.783 1.00 130.26 341 THR A CA 1
ATOM 2096 C C . THR A 1 302 ? -43.081 -28.343 28.903 1.00 136.60 341 THR A C 1
ATOM 2097 O O . THR A 1 302 ? -42.300 -28.071 27.990 1.00 136.14 341 THR A O 1
ATOM 2101 N N . ARG A 1 303 ? -43.159 -27.660 30.063 1.00 134.81 342 ARG A N 1
ATOM 2102 C CA . ARG A 1 303 ? -42.403 -26.462 30.441 1.00 135.04 342 ARG A CA 1
ATOM 2103 C C . ARG A 1 303 ? -40.930 -26.558 30.034 1.00 139.82 342 ARG A C 1
ATOM 2104 O O . ARG A 1 303 ? -40.433 -25.663 29.345 1.00 138.54 342 ARG A O 1
ATOM 2112 N N . GLU A 1 304 ? -40.259 -27.674 30.414 1.00 138.28 343 GLU A N 1
ATOM 2113 C CA . GLU A 1 304 ? -38.849 -27.931 30.109 1.00 139.18 343 GLU A CA 1
ATOM 2114 C C . GLU A 1 304 ? -38.592 -28.086 28.605 1.00 147.26 343 GLU A C 1
ATOM 2115 O O . GLU A 1 304 ? -37.602 -27.540 28.108 1.00 147.42 343 GLU A O 1
ATOM 2121 N N . GLU A 1 305 ? -39.492 -28.808 27.883 1.00 145.83 344 GLU A N 1
ATOM 2122 C CA . GLU A 1 305 ? -39.407 -29.032 26.429 1.00 146.14 344 GLU A CA 1
ATOM 2123 C C . GLU A 1 305 ? -39.531 -27.716 25.650 1.00 150.28 344 GLU A C 1
ATOM 2124 O O . GLU A 1 305 ? -38.673 -27.433 24.814 1.00 149.65 344 GLU A O 1
ATOM 2126 N N . ILE A 1 306 ? -40.573 -26.901 25.963 1.00 147.15 345 ILE A N 1
ATOM 2127 C CA . ILE A 1 306 ? -40.854 -25.595 25.346 1.00 146.98 345 ILE A CA 1
ATOM 2128 C C . ILE A 1 306 ? -39.661 -24.643 25.516 1.00 150.34 345 ILE A C 1
ATOM 2129 O O . ILE A 1 306 ? -39.105 -24.191 24.518 1.00 149.61 345 ILE A O 1
ATOM 2134 N N . LYS A 1 307 ? -39.269 -24.370 26.777 1.00 146.70 346 LYS A N 1
ATOM 2135 C CA . LYS A 1 307 ? -38.173 -23.473 27.139 1.00 146.31 346 LYS A CA 1
ATOM 2136 C C . LYS A 1 307 ? -36.854 -23.812 26.444 1.00 149.34 346 LYS A C 1
ATOM 2137 O O . LYS A 1 307 ? -36.218 -22.910 25.894 1.00 149.04 346 LYS A O 1
ATOM 2139 N N . GLU A 1 308 ? -36.464 -25.107 26.443 1.00 144.68 347 GLU A N 1
ATOM 2140 C CA . GLU A 1 308 ? -35.214 -25.582 25.838 1.00 143.82 347 GLU A CA 1
ATOM 2141 C C . GLU A 1 308 ? -35.174 -25.455 24.314 1.00 144.99 347 GLU A C 1
ATOM 2142 O O . GLU A 1 308 ? -34.131 -25.082 23.766 1.00 143.96 347 GLU A O 1
ATOM 2144 N N . SER A 1 309 ? -36.301 -25.765 23.638 1.00 139.80 348 SER A N 1
ATOM 2145 C CA . SER A 1 309 ? -36.387 -25.736 22.179 1.00 138.86 348 SER A CA 1
ATOM 2146 C C . SER A 1 309 ? -36.908 -24.417 21.592 1.00 142.21 348 SER A C 1
ATOM 2147 O O . SER A 1 309 ? -36.876 -24.267 20.370 1.00 142.30 348 SER A O 1
ATOM 2150 N N . LEU A 1 310 ? -37.355 -23.457 22.432 1.00 137.92 349 LEU A N 1
ATOM 2151 C CA . LEU A 1 310 ? -37.797 -22.155 21.924 1.00 137.55 349 LEU A CA 1
ATOM 2152 C C . LEU A 1 310 ? -36.624 -21.194 21.843 1.00 141.29 349 LEU A C 1
ATOM 2153 O O . LEU A 1 310 ? -36.328 -20.675 20.760 1.00 140.73 349 LEU A O 1
ATOM 2158 N N . THR A 1 311 ? -35.931 -20.995 22.989 1.00 137.70 350 THR A N 1
ATOM 2159 C CA . THR A 1 311 ? -34.738 -20.152 23.174 1.00 137.24 350 THR A CA 1
ATOM 2160 C C . THR A 1 311 ? -33.694 -20.351 22.053 1.00 139.87 350 THR A C 1
ATOM 2161 O O . THR A 1 311 ? -33.027 -19.393 21.650 1.00 139.36 350 THR A O 1
ATOM 2165 N N . SER A 1 312 ? -33.590 -21.599 21.549 1.00 135.26 351 SER A N 1
ATOM 2166 C CA . SER A 1 312 ? -32.726 -22.026 20.447 1.00 134.47 351 SER A CA 1
ATOM 2167 C C . SER A 1 312 ? -33.577 -22.136 19.168 1.00 137.05 351 SER A C 1
ATOM 2168 O O . SER A 1 312 ? -34.661 -22.729 19.212 1.00 136.60 351 SER A O 1
ATOM 2171 N N . GLN A 1 313 ? -33.101 -21.552 18.038 1.00 131.94 352 GLN A N 1
ATOM 2172 C CA . GLN A 1 313 ? -33.815 -21.558 16.747 1.00 130.59 352 GLN A CA 1
ATOM 2173 C C . GLN A 1 313 ? -33.750 -22.951 16.078 1.00 131.48 352 GLN A C 1
ATOM 2174 O O . GLN A 1 313 ? -33.203 -23.106 14.981 1.00 131.16 352 GLN A O 1
ATOM 2176 N N . LYS A 1 314 ? -34.330 -23.959 16.753 1.00 125.35 353 LYS A N 1
ATOM 2177 C CA . LYS A 1 314 ? -34.314 -25.362 16.350 1.00 124.27 353 LYS A CA 1
ATOM 2178 C C . LYS A 1 314 ? -35.152 -25.709 15.109 1.00 125.31 353 LYS A C 1
ATOM 2179 O O . LYS A 1 314 ? -34.696 -26.543 14.325 1.00 125.84 353 LYS A O 1
ATOM 2181 N N . TYR A 1 315 ? -36.360 -25.096 14.933 1.00 117.91 354 TYR A N 1
ATOM 2182 C CA . TYR A 1 315 ? -37.318 -25.345 13.834 1.00 115.72 354 TYR A CA 1
ATOM 2183 C C . TYR A 1 315 ? -37.998 -26.721 13.987 1.00 118.40 354 TYR A C 1
ATOM 2184 O O . TYR A 1 315 ? -38.217 -27.416 12.993 1.00 118.26 354 TYR A O 1
ATOM 2193 N N . ASN A 1 316 ? -38.319 -27.125 15.224 1.00 114.12 355 ASN A N 1
ATOM 2194 C CA . ASN A 1 316 ? -38.946 -28.429 15.486 1.00 113.72 355 ASN A CA 1
ATOM 2195 C C . ASN A 1 316 ? -40.456 -28.315 15.684 1.00 116.99 355 ASN A C 1
ATOM 2196 O O . ASN A 1 316 ? -41.010 -27.243 15.443 1.00 117.97 355 ASN A O 1
ATOM 2201 N N . GLU A 1 317 ? -41.124 -29.405 16.120 1.00 111.57 356 GLU A N 1
ATOM 2202 C CA . GLU A 1 317 ? -42.567 -29.426 16.390 1.00 111.23 356 GLU A CA 1
ATOM 2203 C C . GLU A 1 317 ? -42.977 -28.264 17.302 1.00 113.40 356 GLU A C 1
ATOM 2204 O O . GLU A 1 317 ? -44.035 -27.668 17.106 1.00 112.16 356 GLU A O 1
ATOM 2210 N N . VAL A 1 318 ? -42.142 -27.998 18.328 1.00 109.50 357 VAL A N 1
ATOM 2211 C CA . VAL A 1 318 ? -42.324 -26.999 19.378 1.00 109.16 357 VAL A CA 1
ATOM 2212 C C . VAL A 1 318 ? -42.270 -25.593 18.807 1.00 111.71 357 VAL A C 1
ATOM 2213 O O . VAL A 1 318 ? -43.240 -24.843 18.946 1.00 110.93 357 VAL A O 1
ATOM 2217 N N . THR A 1 319 ? -41.134 -25.243 18.168 1.00 107.81 358 THR A N 1
ATOM 2218 C CA . THR A 1 319 ? -40.884 -23.951 17.533 1.00 107.54 358 THR A CA 1
ATOM 2219 C C . THR A 1 319 ? -42.029 -23.597 16.579 1.00 110.22 358 THR A C 1
ATOM 2220 O O . THR A 1 319 ? -42.619 -22.519 16.711 1.00 110.66 358 THR A O 1
ATOM 2224 N N . ALA A 1 320 ? -42.376 -24.533 15.671 1.00 104.35 359 ALA A N 1
ATOM 2225 C CA . ALA A 1 320 ? -43.432 -24.368 14.688 1.00 103.11 359 ALA A CA 1
ATOM 2226 C C . ALA A 1 320 ? -44.778 -24.029 15.323 1.00 107.56 359 ALA A C 1
ATOM 2227 O O . ALA A 1 320 ? -45.391 -23.035 14.919 1.00 108.38 359 ALA A O 1
ATOM 2229 N N . THR A 1 321 ? -45.191 -24.789 16.364 1.00 103.67 360 THR A N 1
ATOM 2230 C CA . THR A 1 321 ? -46.448 -24.617 17.119 1.00 103.13 360 THR A CA 1
ATOM 2231 C C . THR A 1 321 ? -46.550 -23.221 17.753 1.00 106.00 360 THR A C 1
ATOM 2232 O O . THR A 1 321 ? -47.608 -22.596 17.666 1.00 104.60 360 THR A O 1
ATOM 2236 N N . TYR A 1 322 ? -45.447 -22.735 18.362 1.00 102.83 361 TYR A N 1
ATOM 2237 C CA . TYR A 1 322 ? -45.387 -21.424 19.005 1.00 102.81 361 TYR A CA 1
ATOM 2238 C C . TYR A 1 322 ? -45.504 -20.289 17.990 1.00 105.61 361 TYR A C 1
ATOM 2239 O O . TYR A 1 322 ? -46.232 -19.334 18.250 1.00 105.40 361 TYR A O 1
ATOM 2248 N N . LEU A 1 323 ? -44.818 -20.402 16.829 1.00 100.88 362 LEU A N 1
ATOM 2249 C CA . LEU A 1 323 ? -44.892 -19.393 15.767 1.00 100.05 362 LEU A CA 1
ATOM 2250 C C . LEU A 1 323 ? -46.266 -19.412 15.113 1.00 103.25 362 LEU A C 1
ATOM 2251 O O . LEU A 1 323 ? -46.737 -18.367 14.651 1.00 103.34 362 LEU A O 1
ATOM 2256 N N . LEU A 1 324 ? -46.901 -20.592 15.048 1.00 98.66 363 LEU A N 1
ATOM 2257 C CA . LEU A 1 324 ? -48.211 -20.695 14.418 1.00 98.58 363 LEU A CA 1
ATOM 2258 C C . LEU A 1 324 ? -49.356 -20.227 15.325 1.00 104.09 363 LEU A C 1
ATOM 2259 O O . LEU A 1 324 ? -50.421 -19.886 14.817 1.00 103.64 363 LEU A O 1
ATOM 2264 N N . LEU A 1 325 ? -49.132 -20.157 16.648 1.00 102.33 364 LEU A N 1
ATOM 2265 C CA . LEU A 1 325 ? -50.169 -19.700 17.582 1.00 102.77 364 LEU A CA 1
ATOM 2266 C C . LEU A 1 325 ? -50.330 -18.162 17.623 1.00 108.57 364 LEU A C 1
ATOM 2267 O O . LEU A 1 325 ? -51.172 -17.649 18.370 1.00 108.19 364 LEU A O 1
ATOM 2272 N N . GLY A 1 326 ? -49.523 -17.458 16.831 1.00 105.86 365 GLY A N 1
ATOM 2273 C CA . GLY A 1 326 ? -49.582 -16.008 16.704 1.00 106.18 365 GLY A CA 1
ATOM 2274 C C . GLY A 1 326 ? -49.718 -15.583 15.259 1.00 111.00 365 GLY A C 1
ATOM 2275 O O . GLY A 1 326 ? -49.227 -14.518 14.884 1.00 110.72 365 GLY A O 1
ATOM 2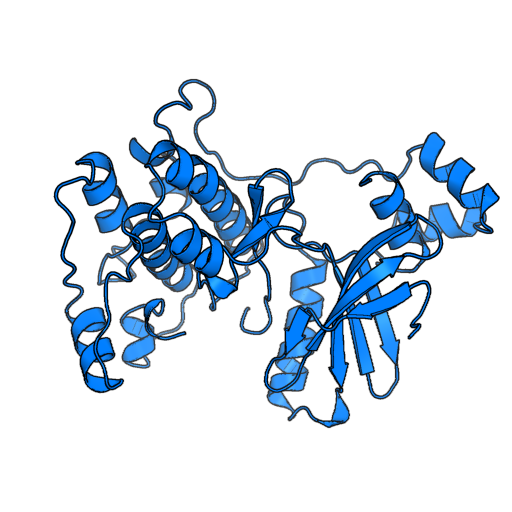276 N N . ARG A 1 327 ? -50.387 -16.422 14.438 1.00 108.20 366 ARG A N 1
ATOM 2277 C CA . ARG A 1 327 ? -50.561 -16.204 13.001 1.00 108.21 366 ARG A CA 1
ATOM 2278 C C . ARG A 1 327 ? -52.028 -16.091 12.554 1.00 114.00 366 ARG A C 1
ATOM 2279 O O . ARG A 1 327 ? -52.355 -15.171 11.788 1.00 114.09 366 ARG A O 1
ATOM 2281 N N . LYS A 1 328 ? -52.901 -17.028 13.018 1.00 110.73 367 LYS A N 1
ATOM 2282 C CA . LYS A 1 328 ? -54.340 -17.104 12.694 1.00 142.66 367 LYS A CA 1
ATOM 2283 C C . LYS A 1 328 ? -54.628 -17.192 11.189 1.00 150.83 367 LYS A C 1
ATOM 2284 O O . LYS A 1 328 ? -55.063 -18.235 10.701 1.00 104.29 367 LYS A O 1
#

InterPro domains:
  IPR000719 Protein kinase domain [PF00069] (59-310)
  IPR000719 Protein kinase domain [PS50011] (59-310)
  IPR000719 Protein kinase domain [SM00220] (59-310)
  IPR001772 Kinase associated domain 1 (KA1) [PF02149] (712-752)
  IPR001772 Kinase associated domain 1 (KA1) [PS50032] (703-752)
  IPR008271 Serine/threonine-protein kinase, active site [PS00108] (177-189)
  IPR011009 Protein kinase-like domain superfamily [SSF56112] (56-311)
  IPR015940 Ubiquitin-associated domain [PF00627] (331-366)
  IPR015940 Ubiquitin-associated domain [PS50030] (324-368)
  IPR015940 Ubiquitin-associated domain [SM00165] (331-368)
  IPR017441 Protein kinase, ATP binding site [PS00107] (65-88)
  IPR028375 KA1 domain/Ssp2, C-terminal [SSF103243] (639-752)
  IPR049508 Serine/threonine-protein kinase MARK 1-4, catalytic domain [cd14072] (58-310)

Foldseek 3Di:
DDDDQKDFDAFPADDPFWTKTWIARNPLRDIWIKIKGFLVVDDPVLNVLVVLLVVLLLPDDAPQAWHWQAWRDDPGMIITTTHDFAAAFVLCVCVVPNAADLVVLLQALLRVLLRLVRCVVVVKFQLDDDSNQWGHHPVGHTHGDDSSPMVDLLQFALCVLVVHDDDGSLRVLLSSLQVSQCNHHVDGQADDDDPVRSSVCNQVLDGDDDPVDDPQSVVLSCLRSPNDSVSRHDSQVSLQGPSSCVVVVPDRRHHDDDDDDDLCPVVLQVSVVVVPDDPVRSVVPSVDSNSHPNRSSSVSNPPD

Solvent-accessible surface area: 15005 Å² total; per-residue (Å²): 111,102,25,52,19,0,27,28,94,153,74,68,26,94,58,122,62,20,43,41,51,12,0,29,0,88,61,26,60,20,58,0,10,0,26,27,5,54,37,92,146,22,86,118,81,40,52,60,44,9,101,19,10,10,158,14,18,90,36,17,72,11,74,12,5,24,28,9,22,6,25,27,116,60,178,40,29,3,30,1,0,24,40,68,12,61,55,28,48,0,113,75,58,13,114,78,129,37,83,2,159,32,73,53,0,17,39,15,0,25,41,0,0,13,0,3,8,7,3,26,96,84,125,20,25,5,58,40,4,11,4,106,7,0,30,1,34,94,81,40,48,0,24,3,20,60,12,20,72,9,125,68,61,33,22,23,0,5,17,59,48,124,66,61,88,192,128,11,44,44,32,2,6,0,8,0,0,0,0,0,13,5,0,1,19,37,67,59,17,2,82,12,182,87,124,72,57,11,21,126,117,0,63,71,16,78,44,86,65,29,197,79,19,44,111,35,0,63,49,0,0,163,67,0,13,32,79,76,42,93,67,11,38,57,1,100,108,0,4,79,16,143,0,0,19,67,59,62,148,77,134,57,24,165,57,48,109,75,96,177,90,90,51,42,46,95,69,52,36,82,88,0,50,76,77,64,29,85,140,150,46,3,58,70,16,19,114,57,92,51,34,54,92,18,14,0,0,10,84,4,49,57,69,130